Protein AF-A0A1Y3A173-F1 (afdb_monomer)

Mean predicted aligned error: 9.34 Å

Foldseek 3Di:
DDDDDDPPDDDPEPDDEPEPDDEEEAEDDDEAEAEYEAEYAYAEHEYEYHYEENEYEYEHAAEPDNPHAHEYAYEHEEAYAEYEYHAHHHGLEYEYAAYYHEQEYYYAHEAEENEYYYHHHAEYNEYEYEHAHYYQEYEDAHAAYYQEYEYEAAHEHAEYEYHAHAYEQEYEYAHYAYEQEYEYEAHAYYNHYYYHYDHDYNYYYYHHHHDD

pLDDT: mean 81.14, std 17.04, range [34.16, 96.38]

Solvent-accessible surface area (backbone atoms only — not comparable to full-atom values): 10125 Å² total; per-residue (Å²): 135,86,80,84,83,84,85,80,82,80,80,69,70,57,79,56,57,85,50,92,61,83,71,47,78,46,72,50,77,56,66,71,57,40,50,39,50,38,43,48,52,38,65,59,48,45,38,40,38,40,34,42,34,41,28,38,40,38,40,37,40,37,44,86,55,99,53,78,30,36,32,37,40,38,40,37,40,44,35,32,48,30,37,39,38,40,40,36,43,36,31,50,29,40,38,39,40,37,37,33,55,31,48,27,37,40,40,40,42,37,39,42,32,48,26,38,38,42,37,39,37,52,26,40,45,26,37,38,42,37,40,40,37,39,32,45,28,37,37,42,37,38,38,33,40,33,48,26,36,40,40,38,40,38,41,37,32,47,2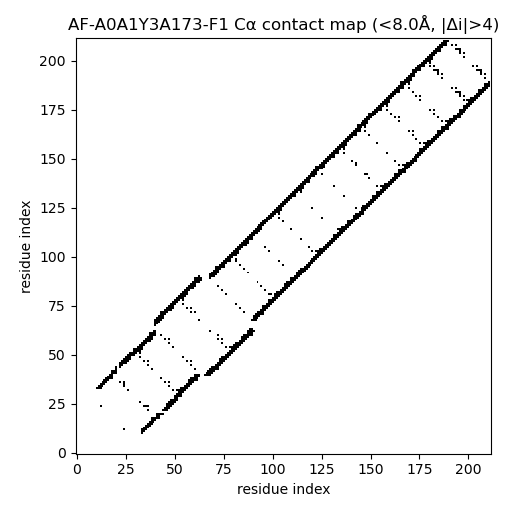8,39,37,40,40,39,36,39,38,32,45,25,37,40,42,33,40,39,36,42,32,46,27,38,40,39,40,38,37,43,38,64,65,44,79,46,77,48,79,47,81,50,61,68,44,78,48,77,46,78,47,70,66,130

Structure (mmCIF, N/CA/C/O backbone):
data_AF-A0A1Y3A173-F1
#
_entry.id   AF-A0A1Y3A173-F1
#
loop_
_atom_site.group_PDB
_atom_site.id
_atom_site.type_symbol
_atom_site.label_atom_id
_atom_site.label_alt_id
_atom_site.label_comp_id
_atom_site.label_asym_id
_atom_site.label_entity_id
_atom_site.label_seq_id
_atom_site.pdbx_PDB_ins_code
_atom_site.Cartn_x
_atom_site.Cartn_y
_atom_site.Cartn_z
_atom_site.occupancy
_atom_site.B_iso_or_equiv
_atom_site.auth_seq_id
_atom_site.auth_comp_id
_atom_site.auth_asym_id
_atom_site.auth_atom_id
_atom_site.pdbx_PDB_model_num
ATOM 1 N N . MET A 1 1 ? -27.063 24.776 -39.185 1.00 40.84 1 MET A N 1
ATOM 2 C CA . MET A 1 1 ? -27.011 23.376 -38.712 1.00 40.84 1 MET A CA 1
ATOM 3 C C . MET A 1 1 ? -26.797 23.400 -37.213 1.00 40.84 1 MET A C 1
ATOM 5 O O . MET A 1 1 ? -25.767 23.884 -36.764 1.00 40.84 1 MET A O 1
ATOM 9 N N . MET A 1 2 ? -27.816 22.996 -36.458 1.00 35.84 2 MET A N 1
ATOM 10 C CA . MET A 1 2 ? -27.787 22.943 -34.997 1.00 35.84 2 MET A CA 1
ATOM 11 C C . MET A 1 2 ? -26.854 21.806 -34.564 1.00 35.84 2 MET A C 1
ATOM 13 O O . MET A 1 2 ? -27.019 20.678 -35.023 1.00 35.84 2 MET A O 1
ATOM 17 N N . LYS A 1 3 ? -25.859 22.103 -33.720 1.00 42.31 3 LYS A N 1
ATOM 18 C CA . LYS A 1 3 ? -25.080 21.075 -33.021 1.00 42.31 3 LYS A CA 1
ATOM 19 C C . LYS A 1 3 ? -25.948 20.504 -31.900 1.00 42.31 3 LYS A C 1
ATOM 21 O O . LYS A 1 3 ? -26.531 21.251 -31.121 1.00 42.31 3 LYS A O 1
ATOM 26 N N . ASN A 1 4 ? -26.037 19.182 -31.894 1.00 37.41 4 ASN A N 1
ATOM 27 C CA . ASN A 1 4 ? -26.809 18.354 -30.980 1.00 37.41 4 ASN A CA 1
ATOM 28 C C . ASN A 1 4 ? -26.422 18.643 -29.510 1.00 37.41 4 ASN A C 1
ATOM 30 O O . ASN A 1 4 ? -25.241 18.512 -29.181 1.00 37.41 4 ASN A O 1
ATOM 34 N N . PRO A 1 5 ? -27.353 19.052 -28.632 1.00 48.59 5 PRO A N 1
ATOM 35 C CA . PRO A 1 5 ? -27.129 19.074 -27.194 1.00 48.59 5 PRO A CA 1
ATOM 36 C C . PRO A 1 5 ? -27.362 17.658 -26.637 1.00 48.59 5 PRO A C 1
ATOM 38 O O . PRO A 1 5 ? -28.171 16.924 -27.193 1.00 48.59 5 PRO A O 1
ATOM 41 N N . LEU A 1 6 ? -26.729 17.318 -25.507 1.00 40.50 6 LEU A N 1
ATOM 42 C CA . LEU A 1 6 ? -26.879 16.070 -24.724 1.00 40.50 6 LEU A CA 1
ATOM 43 C C . LEU A 1 6 ? -25.841 14.963 -25.006 1.00 40.50 6 LEU A C 1
ATOM 45 O O . LEU A 1 6 ? -26.150 13.908 -25.550 1.00 40.50 6 LEU A O 1
ATOM 49 N N . THR A 1 7 ? -24.639 15.128 -24.459 1.00 34.16 7 THR A N 1
ATOM 50 C CA . THR A 1 7 ? -23.970 14.018 -23.758 1.00 34.16 7 THR A CA 1
ATOM 51 C C . THR A 1 7 ? -23.974 14.364 -22.280 1.00 34.16 7 THR A C 1
ATOM 53 O O . THR A 1 7 ? -23.130 15.105 -21.786 1.00 34.16 7 THR A O 1
ATOM 56 N N . GLN A 1 8 ? -25.017 13.905 -21.595 1.00 35.47 8 GLN A N 1
ATOM 57 C CA . GLN A 1 8 ? -25.153 14.010 -20.150 1.00 35.47 8 GLN A CA 1
ATOM 58 C C . GLN A 1 8 ? -24.125 13.047 -19.533 1.00 35.47 8 GLN A C 1
ATOM 60 O O . GLN A 1 8 ? -24.289 11.831 -19.618 1.00 35.47 8 GLN A O 1
ATOM 65 N N . SER A 1 9 ? -23.033 13.583 -18.988 1.00 37.22 9 SER A N 1
ATOM 66 C CA . SER A 1 9 ? -21.991 12.822 -18.295 1.00 37.22 9 SER A CA 1
ATOM 67 C C . SER A 1 9 ? -22.577 12.206 -17.023 1.00 37.22 9 SER A C 1
ATOM 69 O O . SER A 1 9 ? -22.890 12.900 -16.057 1.00 37.22 9 SER A O 1
ATOM 71 N N . ARG A 1 10 ? -22.801 10.889 -17.022 1.00 37.59 10 ARG A N 1
ATOM 72 C CA . ARG A 1 10 ? -23.307 10.182 -15.842 1.00 37.59 10 ARG A CA 1
ATOM 73 C C . ARG A 1 10 ? -22.150 9.789 -14.930 1.00 37.59 10 ARG A C 1
ATOM 75 O O . ARG A 1 10 ? -21.614 8.694 -15.037 1.00 37.59 10 ARG A O 1
ATOM 82 N N . LEU A 1 11 ? -21.812 10.689 -14.011 1.00 42.81 11 LEU A N 1
ATOM 83 C CA . LEU A 1 11 ? -21.138 10.347 -12.760 1.00 42.81 11 LEU A CA 1
ATOM 84 C C . LEU A 1 11 ? -22.092 9.460 -11.944 1.00 42.81 11 LEU A C 1
ATOM 86 O O . LEU A 1 11 ? -23.147 9.932 -11.521 1.00 42.81 11 LEU A O 1
ATOM 90 N N . THR A 1 12 ? -21.758 8.186 -11.735 1.00 41.22 12 THR A N 1
ATOM 91 C CA . THR A 1 12 ? -22.506 7.330 -10.795 1.00 41.22 12 THR A CA 1
ATOM 92 C C . THR A 1 12 ? -21.736 7.275 -9.481 1.00 41.22 12 THR A C 1
ATOM 94 O O . THR A 1 12 ? -21.076 6.290 -9.179 1.00 41.22 12 THR A O 1
ATOM 97 N N . ALA A 1 13 ? -21.789 8.364 -8.713 1.00 43.50 13 ALA A N 1
ATOM 98 C CA . ALA A 1 13 ? -21.356 8.354 -7.322 1.00 43.50 13 ALA A CA 1
ATOM 99 C C . ALA A 1 13 ? -22.493 7.751 -6.484 1.00 43.50 13 ALA A C 1
ATOM 101 O O . ALA A 1 13 ? -23.514 8.401 -6.253 1.00 43.50 13 ALA A O 1
ATOM 102 N N . ILE A 1 14 ? -22.355 6.489 -6.076 1.00 46.06 14 ILE A N 1
ATOM 103 C CA . ILE A 1 14 ? -23.277 5.877 -5.114 1.00 46.06 14 ILE A CA 1
ATOM 104 C C . ILE A 1 14 ? -22.773 6.260 -3.728 1.00 46.06 14 ILE A C 1
ATOM 106 O O . ILE A 1 14 ? -21.829 5.667 -3.214 1.00 46.06 14 ILE A O 1
ATOM 110 N N . LEU A 1 15 ? -23.386 7.296 -3.161 1.00 47.22 15 LEU A N 1
ATOM 111 C CA . LEU A 1 15 ? -23.198 7.681 -1.772 1.00 47.22 15 LEU A CA 1
ATOM 112 C C . LEU A 1 15 ? -24.291 7.006 -0.938 1.00 47.22 15 LEU A C 1
ATOM 114 O O . LEU A 1 15 ? -25.450 7.417 -0.987 1.00 47.22 15 LEU A O 1
ATOM 118 N N . ALA A 1 16 ? -23.934 5.963 -0.194 1.00 42.00 16 ALA A N 1
ATOM 119 C CA . ALA A 1 16 ? -24.825 5.307 0.756 1.00 42.00 16 ALA A CA 1
ATOM 120 C C . ALA A 1 16 ? -24.164 5.328 2.140 1.00 42.00 16 ALA A C 1
ATOM 122 O O . ALA A 1 16 ? -23.169 4.649 2.369 1.00 42.00 16 ALA A O 1
ATOM 123 N N . GLY A 1 17 ? -24.690 6.147 3.052 1.00 44.22 17 GLY A N 1
ATOM 124 C CA . GLY A 1 17 ? -24.209 6.212 4.432 1.00 44.22 17 GLY A CA 1
ATOM 125 C C . GLY A 1 17 ? -24.758 7.422 5.180 1.00 44.22 17 GLY A C 1
ATOM 126 O O . GLY A 1 17 ? -24.698 8.548 4.688 1.00 44.22 17 GLY A O 1
ATOM 127 N N . VAL A 1 18 ? -25.320 7.191 6.368 1.00 43.28 18 VAL A N 1
ATOM 128 C CA . VAL A 1 18 ? -25.756 8.240 7.301 1.00 43.28 18 VAL A CA 1
ATOM 129 C C . VAL A 1 18 ? -24.496 8.832 7.934 1.00 43.28 18 VAL A C 1
ATOM 131 O O . VAL A 1 18 ? -24.052 8.369 8.978 1.00 43.28 18 VAL A O 1
ATOM 134 N N . CYS A 1 19 ? -23.880 9.803 7.260 1.00 47.59 19 CYS A N 1
ATOM 135 C CA . CYS A 1 19 ? -22.654 10.455 7.715 1.00 47.59 19 CYS A CA 1
ATOM 136 C C . CYS A 1 19 ? -22.934 11.893 8.180 1.00 47.59 19 CYS A C 1
ATOM 138 O O . CYS A 1 19 ? -23.701 12.623 7.550 1.00 47.59 19 CYS A O 1
ATOM 140 N N . LEU A 1 20 ? -22.291 12.310 9.276 1.00 44.34 20 LEU A N 1
ATOM 141 C CA . LEU A 1 20 ? -22.268 13.704 9.748 1.00 44.34 20 LEU A CA 1
ATOM 142 C C . LEU A 1 20 ? -21.161 14.547 9.071 1.00 44.34 20 LEU A C 1
ATOM 144 O O . LEU A 1 20 ? -21.087 15.751 9.310 1.00 44.34 20 LEU A O 1
ATOM 148 N N . LEU A 1 21 ? -20.338 13.947 8.199 1.00 51.53 21 LEU A N 1
ATOM 149 C CA . LEU A 1 21 ? -19.352 14.626 7.347 1.00 51.53 21 LEU A CA 1
ATOM 150 C C . LEU A 1 21 ? -19.416 14.118 5.898 1.00 51.53 21 LEU A C 1
ATOM 152 O O . LEU A 1 21 ? -19.866 13.011 5.624 1.00 51.53 21 LEU A O 1
ATOM 156 N N . VAL A 1 22 ? -19.016 14.968 4.951 1.00 52.75 22 VAL A N 1
ATOM 157 C CA . VAL A 1 22 ? -19.219 14.734 3.514 1.00 52.75 22 VAL A CA 1
ATOM 158 C C . VAL A 1 22 ? -18.017 13.970 2.943 1.00 52.75 22 VAL A C 1
ATOM 160 O O . VAL A 1 22 ? -16.916 14.521 2.962 1.00 52.75 22 VAL A O 1
ATOM 163 N N . PRO A 1 23 ? -18.174 12.736 2.434 1.00 58.72 23 PRO A N 1
ATOM 164 C CA . PRO A 1 23 ? -17.109 12.086 1.678 1.00 58.72 23 PRO A CA 1
ATOM 165 C C . PRO A 1 23 ? -16.847 12.844 0.373 1.00 58.72 23 PRO A C 1
ATOM 167 O O . PRO A 1 23 ? -17.777 13.353 -0.261 1.00 58.72 23 PRO A O 1
ATOM 170 N N . PHE A 1 24 ? -15.580 12.911 -0.041 1.00 62.69 24 PHE A N 1
ATOM 171 C CA . PHE A 1 24 ? -15.175 13.628 -1.249 1.00 62.69 24 PHE A CA 1
ATOM 172 C C . PHE A 1 24 ? -14.770 12.644 -2.344 1.00 62.69 24 PHE A C 1
ATOM 174 O O . PHE A 1 24 ? -13.772 11.932 -2.243 1.00 62.69 24 PHE A O 1
ATOM 181 N N . VAL A 1 25 ? -15.538 12.639 -3.431 1.00 61.28 25 VAL A N 1
ATOM 182 C CA . VAL A 1 25 ? -15.173 11.957 -4.674 1.00 61.28 25 VAL A CA 1
ATOM 183 C C . VAL A 1 25 ? -14.846 13.024 -5.710 1.00 61.28 25 VAL A C 1
ATOM 185 O O . VAL A 1 25 ? -15.708 13.828 -6.065 1.00 61.28 25 VAL A O 1
ATOM 188 N N . TYR A 1 26 ? -13.607 13.032 -6.195 1.00 62.72 26 TYR A N 1
ATOM 189 C CA . TYR A 1 26 ? -13.161 13.883 -7.293 1.00 62.72 26 TYR A CA 1
ATOM 190 C C . TYR A 1 26 ? -12.730 13.004 -8.468 1.00 62.72 26 TYR A C 1
ATOM 192 O O . TYR A 1 26 ? -11.717 12.312 -8.399 1.00 62.72 26 TYR A O 1
ATOM 200 N N . ALA A 1 27 ? -13.492 13.039 -9.554 1.00 55.09 27 ALA A N 1
ATOM 201 C CA . ALA A 1 27 ? -13.097 12.458 -10.829 1.00 55.09 27 ALA A CA 1
ATOM 202 C C . ALA A 1 27 ? -12.886 13.610 -11.813 1.00 55.09 27 ALA A C 1
ATOM 204 O O . ALA A 1 27 ? -13.852 14.290 -12.164 1.00 55.09 27 ALA A O 1
ATOM 205 N N . ASP A 1 28 ? -11.636 13.852 -12.210 1.00 45.56 28 ASP A N 1
ATOM 206 C CA . ASP A 1 28 ? -11.361 14.734 -13.343 1.00 45.56 28 ASP A CA 1
ATOM 207 C C . ASP A 1 28 ? -11.511 13.942 -14.640 1.00 45.56 28 ASP A C 1
ATOM 209 O O . ASP A 1 28 ? -11.212 12.748 -14.667 1.00 45.56 28 ASP A O 1
ATOM 213 N N . SER A 1 29 ? -12.018 14.630 -15.661 1.00 51.25 29 SER A N 1
ATOM 214 C CA . SER A 1 29 ? -12.328 14.171 -17.022 1.00 51.25 29 SER A CA 1
ATOM 215 C C . SER A 1 29 ? -11.705 12.830 -17.441 1.00 51.25 29 SER A C 1
ATOM 217 O O . SER A 1 29 ? -10.483 12.730 -17.510 1.00 51.25 29 SER A O 1
ATOM 219 N N . ASP A 1 30 ? -12.551 11.829 -17.723 1.00 55.84 30 ASP A N 1
ATOM 220 C CA . ASP A 1 30 ? -12.642 11.076 -18.993 1.00 55.84 30 ASP A CA 1
ATOM 221 C C . ASP A 1 30 ? -13.503 9.791 -18.804 1.00 55.84 30 ASP A C 1
ATOM 223 O O . ASP A 1 30 ? -14.192 9.635 -17.788 1.00 55.84 30 ASP A O 1
ATOM 227 N N . PHE A 1 31 ? -13.657 8.953 -19.833 1.00 61.66 31 PHE A N 1
ATOM 228 C CA . PHE A 1 31 ? -14.752 7.978 -19.973 1.00 61.66 31 PHE A CA 1
ATOM 229 C C . PHE A 1 31 ? -14.594 6.791 -18.993 1.00 61.66 31 PHE A C 1
ATOM 231 O O . PHE A 1 31 ? -13.572 6.112 -18.960 1.00 61.66 31 PHE A O 1
ATOM 238 N N . GLY A 1 32 ? -15.642 6.473 -18.221 1.00 64.00 32 GLY A N 1
ATOM 239 C CA . GLY A 1 32 ? -15.751 5.184 -17.516 1.00 64.00 32 GLY A CA 1
ATOM 240 C C . GLY A 1 32 ? -15.133 5.077 -16.116 1.00 64.00 32 GLY A C 1
ATOM 241 O O . GLY A 1 32 ? -15.132 3.977 -15.573 1.00 64.00 32 GLY A O 1
ATOM 242 N N . ASN A 1 33 ? -14.659 6.167 -15.503 1.00 71.88 33 ASN A N 1
ATOM 243 C CA . ASN A 1 33 ? -14.240 6.122 -14.096 1.00 71.88 33 ASN A CA 1
ATOM 244 C C . ASN A 1 33 ? -15.427 5.787 -13.169 1.00 71.88 33 ASN A C 1
ATOM 246 O O . ASN A 1 33 ? -16.477 6.436 -13.227 1.00 71.88 33 ASN A O 1
ATOM 250 N N . LEU A 1 34 ? -15.249 4.796 -12.296 1.00 78.88 34 LEU A N 1
ATOM 251 C CA . LEU A 1 34 ? -16.197 4.393 -11.262 1.00 78.88 34 LEU A CA 1
ATOM 252 C C . LEU A 1 34 ? -15.571 4.611 -9.882 1.00 78.88 34 LEU A C 1
ATOM 254 O O . LEU A 1 34 ? -14.524 4.052 -9.568 1.00 78.88 34 LEU A O 1
ATOM 258 N N . ALA A 1 35 ? -16.250 5.380 -9.037 1.00 79.94 35 ALA A N 1
ATOM 259 C CA . ALA A 1 35 ? -15.856 5.605 -7.654 1.00 79.94 35 ALA A CA 1
ATOM 260 C C . ALA A 1 35 ? -17.046 5.376 -6.725 1.00 79.94 35 ALA A C 1
ATOM 262 O O . ALA A 1 35 ? -18.158 5.838 -6.993 1.00 79.94 35 ALA A O 1
ATOM 263 N N . SER A 1 36 ? -16.809 4.692 -5.611 1.00 81.00 36 SER A N 1
ATOM 264 C CA . SER A 1 36 ? -17.813 4.511 -4.565 1.00 81.00 36 SER A CA 1
ATOM 265 C C . SER A 1 36 ? -17.181 4.584 -3.185 1.00 81.00 36 SER A C 1
ATOM 267 O O . SER A 1 36 ? -16.087 4.073 -2.957 1.00 81.00 36 SER A O 1
ATOM 269 N N . ILE A 1 37 ? -17.886 5.249 -2.276 1.00 79.19 37 ILE A N 1
ATOM 270 C CA . ILE A 1 37 ? -17.516 5.363 -0.873 1.00 79.19 37 ILE A CA 1
ATOM 271 C C . ILE A 1 37 ? -18.726 4.905 -0.064 1.00 79.19 37 ILE A C 1
ATOM 273 O O . ILE A 1 37 ? -19.797 5.508 -0.147 1.00 79.19 37 ILE A O 1
ATOM 277 N N . GLU A 1 38 ? -18.547 3.846 0.711 1.00 78.44 38 GLU A N 1
ATOM 278 C CA . GLU A 1 38 ? -19.495 3.371 1.710 1.00 78.44 38 GLU A CA 1
ATOM 279 C C . GLU A 1 38 ? -18.893 3.618 3.094 1.00 78.44 38 GLU A C 1
ATOM 281 O O . GLU A 1 38 ? -17.798 3.154 3.407 1.00 78.44 38 GLU A O 1
ATOM 286 N N . GLN A 1 39 ? -19.595 4.385 3.924 1.00 70.81 39 GLN A N 1
ATOM 287 C CA . GLN A 1 39 ? -19.144 4.714 5.273 1.00 70.81 39 GLN A CA 1
ATOM 288 C C . GLN A 1 39 ? -20.274 4.492 6.269 1.00 70.81 39 GLN A C 1
ATOM 290 O O . GLN A 1 39 ? -21.377 5.023 6.113 1.00 70.81 39 GLN A O 1
ATOM 295 N N . VAL A 1 40 ? -19.976 3.729 7.316 1.00 68.81 40 VAL A N 1
ATOM 296 C CA . VAL A 1 40 ? -20.886 3.469 8.432 1.00 68.81 40 VAL A CA 1
ATOM 297 C C . VAL A 1 40 ? -20.162 3.856 9.719 1.00 68.81 40 VAL A C 1
ATOM 299 O O . VAL A 1 40 ? -19.387 3.067 10.247 1.00 68.81 40 VAL A O 1
ATOM 302 N N . GLY A 1 41 ? -20.380 5.089 10.195 1.00 62.97 41 GLY A N 1
ATOM 303 C CA . GLY A 1 41 ? -19.723 5.652 11.382 1.00 62.97 41 GLY A CA 1
ATOM 304 C C . GLY A 1 41 ? -19.691 7.187 11.393 1.00 62.97 41 GLY A C 1
ATOM 305 O O . GLY A 1 41 ? -20.140 7.831 10.447 1.00 62.97 41 GLY A O 1
ATOM 306 N N . ASN A 1 42 ? -19.149 7.786 12.459 1.00 58.97 42 ASN A N 1
ATOM 307 C CA . ASN A 1 42 ? -19.012 9.242 12.621 1.00 58.97 42 ASN A CA 1
ATOM 308 C C . ASN A 1 42 ? -17.530 9.647 12.632 1.00 58.97 42 ASN A C 1
ATOM 310 O O . ASN A 1 42 ? -16.846 9.187 13.531 1.00 58.97 42 ASN A O 1
ATOM 314 N N . ASN A 1 43 ? -17.103 10.594 11.775 1.00 63.34 43 ASN A N 1
ATOM 315 C CA . ASN A 1 43 ? -15.737 11.172 11.659 1.00 63.34 43 ASN A CA 1
ATOM 316 C C . ASN A 1 43 ? -14.708 10.441 10.770 1.00 63.34 43 ASN A C 1
ATOM 318 O O . ASN A 1 43 ? -13.513 10.728 10.864 1.00 63.34 43 ASN A O 1
ATOM 322 N N . TYR A 1 44 ? -15.145 9.598 9.838 1.00 68.44 44 TYR A N 1
ATOM 323 C CA . TYR A 1 44 ? -14.264 9.097 8.781 1.00 68.44 44 TYR A CA 1
ATOM 324 C C . TYR A 1 44 ? -14.083 10.111 7.650 1.00 68.44 44 TYR A C 1
ATOM 326 O O . TYR A 1 44 ? -15.046 10.721 7.181 1.00 68.44 44 TYR A O 1
ATOM 334 N N . GLN A 1 45 ? -12.855 10.244 7.156 1.00 75.56 45 GLN A N 1
ATOM 335 C CA . GLN A 1 45 ? -12.537 10.995 5.945 1.00 75.56 45 GLN A CA 1
ATOM 336 C C . GLN A 1 45 ? -12.135 10.019 4.840 1.00 75.56 45 GLN A C 1
ATOM 338 O O . GLN A 1 45 ? -11.008 9.532 4.809 1.00 75.56 45 GLN A O 1
ATOM 343 N N . ALA A 1 46 ? -13.053 9.754 3.913 1.00 79.88 46 ALA A N 1
ATOM 344 C CA . ALA A 1 46 ? -12.749 9.004 2.702 1.00 79.88 46 ALA A CA 1
ATOM 345 C C . ALA A 1 46 ? -12.616 9.962 1.519 1.00 79.88 46 ALA A C 1
ATOM 347 O O . ALA A 1 46 ? -13.491 10.804 1.284 1.00 79.88 46 ALA A O 1
ATOM 348 N N . THR A 1 47 ? -11.525 9.820 0.772 1.00 82.69 47 THR A N 1
ATOM 349 C CA . THR A 1 47 ? -11.263 10.595 -0.440 1.00 82.69 47 THR A CA 1
ATOM 350 C C . THR A 1 47 ? -10.897 9.667 -1.585 1.00 82.69 47 THR A C 1
ATOM 352 O O . THR A 1 47 ? -9.955 8.886 -1.488 1.00 82.69 47 THR A O 1
ATOM 355 N N . ILE A 1 48 ? -11.602 9.799 -2.705 1.00 83.19 48 ILE A N 1
ATOM 356 C CA . ILE A 1 48 ? -11.211 9.174 -3.971 1.00 83.19 48 ILE A CA 1
ATOM 357 C C . ILE A 1 48 ? -10.880 10.282 -4.964 1.00 83.19 48 ILE A C 1
ATOM 359 O O . ILE A 1 48 ? -11.705 11.165 -5.203 1.00 83.19 48 ILE A O 1
ATOM 363 N N . ARG A 1 49 ? -9.687 10.225 -5.563 1.00 84.00 49 ARG A N 1
ATOM 364 C CA . ARG A 1 49 ? -9.252 11.126 -6.631 1.00 84.00 49 ARG A CA 1
ATOM 365 C C . ARG A 1 49 ? -8.819 10.332 -7.863 1.00 84.00 49 ARG A C 1
ATOM 367 O O . ARG A 1 49 ? -7.751 9.722 -7.852 1.00 84.00 49 ARG A O 1
ATOM 374 N N . GLN A 1 50 ? -9.610 10.386 -8.927 1.00 80.38 50 GLN A N 1
ATOM 375 C CA . GLN A 1 50 ? -9.342 9.694 -10.192 1.00 80.38 50 GLN A CA 1
ATOM 376 C C . GLN A 1 50 ? -9.072 10.701 -11.312 1.00 80.38 50 GLN A C 1
ATOM 378 O O . GLN A 1 50 ? -9.717 11.747 -11.388 1.00 80.38 50 GLN A O 1
ATOM 383 N N . SER A 1 51 ? -8.100 10.395 -12.164 1.00 85.00 51 SER A N 1
ATOM 384 C CA . SER A 1 51 ? -7.774 11.156 -13.371 1.00 85.00 51 SER A CA 1
ATOM 385 C C . SER A 1 51 ? -7.308 10.181 -14.450 1.00 85.00 51 SER A C 1
ATOM 387 O O . SER A 1 51 ? -6.486 9.315 -14.148 1.00 85.00 51 SER A O 1
ATOM 389 N N . GLY A 1 52 ? -7.829 10.328 -15.671 1.00 82.38 52 GLY A N 1
ATOM 390 C CA . GLY A 1 52 ? -7.658 9.387 -16.787 1.00 82.38 52 GLY A CA 1
ATOM 391 C C . GLY A 1 52 ? -8.909 8.531 -17.020 1.00 82.38 52 GLY A C 1
ATOM 392 O O . GLY A 1 52 ? -9.991 8.910 -16.577 1.00 82.38 52 GLY A O 1
ATOM 393 N N . ASP A 1 53 ? -8.781 7.393 -17.701 1.00 81.56 53 ASP A N 1
ATOM 394 C CA . ASP A 1 53 ? -9.907 6.589 -18.198 1.00 81.56 53 ASP A CA 1
ATOM 395 C C . ASP A 1 53 ? -10.128 5.276 -17.428 1.00 81.56 53 ASP A C 1
ATOM 397 O O . ASP A 1 53 ? -9.190 4.561 -17.080 1.00 81.56 53 ASP A O 1
ATOM 401 N N . SER A 1 54 ? -11.394 4.868 -17.273 1.00 84.25 54 SER A N 1
ATOM 402 C CA . SER A 1 54 ? -11.784 3.522 -16.799 1.00 84.25 54 SER A CA 1
ATOM 403 C C . SER A 1 54 ? -11.181 3.071 -15.458 1.00 84.25 54 SER A C 1
ATOM 405 O O . SER A 1 54 ? -11.026 1.876 -15.212 1.00 84.25 54 SER A O 1
ATOM 407 N N . ASN A 1 55 ? -10.855 4.004 -14.568 1.00 83.56 55 ASN A N 1
ATOM 408 C CA . ASN A 1 55 ? -10.379 3.684 -13.228 1.00 83.56 55 ASN A CA 1
ATOM 409 C C . ASN A 1 55 ? -11.545 3.287 -12.317 1.00 83.56 55 ASN A C 1
ATOM 411 O O . ASN A 1 55 ? -12.587 3.940 -12.302 1.00 83.56 55 ASN A O 1
ATOM 415 N N . THR A 1 56 ? -11.359 2.253 -11.504 1.00 86.38 56 THR A N 1
ATOM 416 C CA . THR A 1 56 ? -12.322 1.799 -10.498 1.00 86.38 56 THR A CA 1
ATOM 417 C C . THR A 1 56 ? -11.739 1.960 -9.098 1.00 86.38 56 THR A C 1
ATOM 419 O O . THR A 1 56 ? -10.669 1.438 -8.793 1.00 86.38 56 THR A O 1
ATOM 422 N N . ALA A 1 57 ? -12.455 2.664 -8.227 1.00 86.12 57 ALA A N 1
ATOM 423 C CA . ALA A 1 57 ? -12.082 2.865 -6.835 1.00 86.12 57 ALA A CA 1
ATOM 424 C C . ALA A 1 57 ? -13.270 2.588 -5.909 1.00 86.12 57 ALA A C 1
ATOM 426 O O . ALA A 1 57 ? -14.383 3.081 -6.118 1.00 86.12 57 ALA A O 1
ATOM 427 N N . HIS A 1 58 ? -13.023 1.823 -4.855 1.00 88.19 58 HIS A N 1
ATOM 428 C CA . HIS A 1 58 ? -14.002 1.551 -3.813 1.00 88.19 58 HIS A CA 1
ATOM 429 C C . HIS A 1 58 ? -13.375 1.753 -2.437 1.00 88.19 58 HIS A C 1
ATOM 431 O O . HIS A 1 58 ? -12.326 1.193 -2.136 1.00 88.19 58 HIS A O 1
ATOM 437 N N . ILE A 1 59 ? -14.024 2.540 -1.589 1.00 84.81 59 ILE A N 1
ATOM 438 C CA . ILE A 1 59 ? -13.673 2.646 -0.174 1.00 84.81 59 ILE A CA 1
ATOM 439 C C . ILE A 1 59 ? -14.888 2.214 0.629 1.00 84.81 59 ILE A C 1
ATOM 441 O O . ILE A 1 59 ? -15.967 2.777 0.462 1.00 84.81 59 ILE A O 1
ATOM 445 N N . ARG A 1 60 ? -14.703 1.251 1.525 1.00 85.31 60 ARG A N 1
ATOM 446 C CA . ARG A 1 60 ? -15.705 0.824 2.494 1.00 85.31 60 ARG A CA 1
ATOM 447 C C . ARG A 1 60 ? -15.110 0.898 3.891 1.00 85.31 60 ARG A C 1
ATOM 449 O O . ARG A 1 60 ? -14.237 0.101 4.221 1.00 85.31 60 ARG A O 1
ATOM 456 N N . GLN A 1 61 ? -15.578 1.850 4.694 1.00 76.06 61 GLN A N 1
ATOM 457 C CA . GLN A 1 61 ? -15.185 2.001 6.098 1.00 76.06 61 GLN A CA 1
ATOM 458 C C . GLN A 1 61 ? -16.386 1.712 6.993 1.00 76.06 61 GLN A C 1
ATOM 460 O O . GLN A 1 61 ? -17.407 2.399 6.924 1.00 76.06 61 GLN A O 1
ATOM 465 N N . ILE A 1 62 ? -16.286 0.677 7.817 1.00 73.12 62 ILE A N 1
ATOM 466 C CA . ILE A 1 62 ? -17.353 0.251 8.719 1.00 73.12 62 ILE A CA 1
ATOM 467 C C . ILE A 1 62 ? -16.747 0.088 10.103 1.00 73.12 62 ILE A C 1
ATOM 469 O O . ILE A 1 62 ? -15.986 -0.841 10.337 1.00 73.12 62 ILE A O 1
ATOM 473 N N . THR A 1 63 ? -17.118 0.943 11.048 1.00 66.75 63 THR A N 1
ATOM 474 C CA . THR A 1 63 ? -16.747 0.704 12.448 1.00 66.75 63 THR A CA 1
ATOM 475 C C . THR A 1 63 ? -17.614 -0.405 13.052 1.00 66.75 63 THR A C 1
ATOM 477 O O . THR A 1 63 ? -18.821 -0.483 12.810 1.00 66.75 63 THR A O 1
ATOM 480 N N . ALA A 1 64 ? -17.000 -1.249 13.887 1.00 55.50 64 ALA A N 1
ATOM 481 C CA . ALA A 1 64 ? -17.694 -2.228 14.721 1.00 55.50 64 ALA A CA 1
ATOM 482 C C . ALA A 1 64 ? -18.378 -1.615 15.966 1.00 55.50 64 ALA A C 1
ATOM 484 O O . ALA A 1 64 ? -19.229 -2.265 16.577 1.00 55.50 64 ALA A O 1
ATOM 485 N N . SER A 1 65 ? -18.033 -0.384 16.364 1.00 55.34 65 SER A N 1
ATOM 486 C CA . SER A 1 65 ? -18.562 0.296 17.552 1.00 55.34 65 SER A CA 1
ATOM 487 C C . SER A 1 65 ? -19.277 1.607 17.202 1.00 55.34 65 SER A C 1
ATOM 489 O O . SER A 1 65 ? -18.820 2.419 16.405 1.00 55.34 65 SER A O 1
ATOM 491 N N . ALA A 1 66 ? -20.406 1.879 17.863 1.00 50.84 66 ALA A N 1
ATOM 492 C CA . ALA A 1 66 ? -21.128 3.157 17.770 1.00 50.84 66 ALA A CA 1
ATOM 493 C C . ALA A 1 66 ? -20.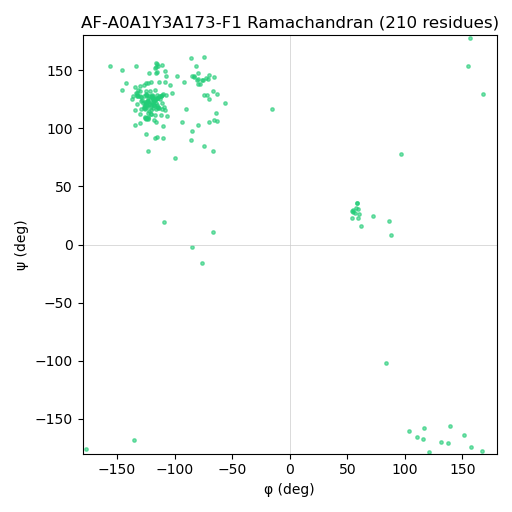348 4.359 18.362 1.00 50.84 66 ALA A C 1
ATOM 495 O O . ALA A 1 66 ? -20.916 5.434 18.574 1.00 50.84 66 ALA A O 1
ATOM 496 N N . GLU A 1 67 ? -19.066 4.169 18.671 1.00 55.50 67 GLU A N 1
ATOM 497 C CA . GLU A 1 67 ? -18.153 5.217 19.094 1.00 55.50 67 GLU A CA 1
ATOM 498 C C . GLU A 1 67 ? -17.760 6.076 17.884 1.00 55.50 67 GLU A C 1
ATOM 500 O O . GLU A 1 67 ? -17.971 5.713 16.726 1.00 55.50 67 GLU A O 1
ATOM 505 N N . LEU A 1 68 ? -17.252 7.274 18.156 1.00 55.38 68 LEU A N 1
ATOM 506 C CA . LEU A 1 68 ? -16.825 8.239 17.146 1.00 55.38 68 LEU A CA 1
ATOM 507 C C . LEU A 1 68 ? -15.595 7.699 16.391 1.00 55.38 68 LEU A C 1
ATOM 509 O O . LEU A 1 68 ? -14.470 8.062 16.722 1.00 55.38 68 LEU A O 1
ATOM 513 N N . GLY A 1 69 ? -15.810 6.813 15.419 1.00 56.75 69 GLY A N 1
ATOM 514 C CA . GLY A 1 69 ? -14.765 6.264 14.561 1.00 56.75 69 GLY A CA 1
ATOM 515 C C . GLY A 1 69 ? -14.096 7.348 13.717 1.00 56.75 69 GLY A C 1
ATOM 516 O O . GLY A 1 69 ? -14.662 7.872 12.764 1.00 56.75 69 GLY A O 1
ATOM 517 N N . ASN A 1 70 ? -12.871 7.706 14.070 1.00 67.31 70 ASN A N 1
ATOM 518 C CA . ASN A 1 70 ? -11.975 8.507 13.244 1.00 67.31 70 ASN A CA 1
ATOM 519 C C . ASN A 1 70 ? -11.203 7.599 12.274 1.00 67.31 70 ASN A C 1
ATOM 521 O O . ASN A 1 70 ? -11.088 6.399 12.490 1.00 67.31 70 ASN A O 1
ATOM 525 N N . GLY A 1 71 ? -10.653 8.169 11.207 1.00 73.00 71 GLY A N 1
ATOM 526 C CA . GLY A 1 71 ? -9.807 7.442 10.260 1.00 73.00 71 GLY A CA 1
ATOM 527 C C . GLY A 1 71 ? -9.821 8.092 8.884 1.00 73.00 71 GLY A C 1
ATOM 528 O O . GLY A 1 71 ? -10.784 8.774 8.518 1.00 73.00 71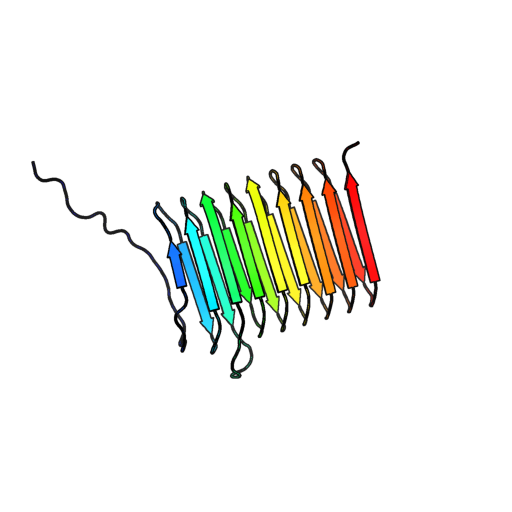 GLY A O 1
ATOM 529 N N . THR A 1 72 ? -8.751 7.892 8.129 1.00 83.38 72 THR A N 1
ATOM 530 C CA . THR A 1 72 ? -8.566 8.429 6.781 1.00 83.38 72 THR A CA 1
ATOM 531 C C . THR A 1 72 ? -8.379 7.277 5.802 1.00 83.38 72 THR A C 1
ATOM 533 O O . THR A 1 72 ? -7.542 6.403 5.999 1.00 83.38 72 THR A O 1
ATOM 536 N N . ALA A 1 73 ? -9.166 7.269 4.730 1.00 86.62 73 ALA A N 1
ATOM 537 C CA . ALA A 1 73 ? -8.977 6.352 3.613 1.00 86.62 73 ALA A CA 1
ATOM 538 C C . ALA A 1 73 ? -8.874 7.150 2.313 1.00 86.62 73 ALA A C 1
ATOM 540 O O . ALA A 1 73 ? -9.767 7.923 1.963 1.00 86.62 73 ALA A O 1
ATOM 541 N N . GLY A 1 74 ? -7.775 6.980 1.592 1.00 87.81 74 GLY A N 1
ATOM 542 C CA . GLY A 1 74 ? -7.460 7.720 0.382 1.00 87.81 74 GLY A CA 1
ATOM 543 C C . GLY A 1 74 ? -7.155 6.785 -0.776 1.00 87.81 74 GLY A C 1
ATOM 544 O O . GLY A 1 74 ? -6.280 5.934 -0.672 1.00 87.81 74 GLY A O 1
ATOM 545 N N . ILE A 1 75 ? -7.821 6.978 -1.910 1.00 88.50 75 ILE A N 1
ATOM 546 C CA . ILE A 1 75 ? -7.413 6.370 -3.180 1.00 88.50 75 ILE A CA 1
ATOM 547 C C . ILE A 1 75 ? -7.104 7.488 -4.165 1.00 88.50 75 ILE A C 1
ATOM 549 O O . ILE A 1 75 ? -7.950 8.341 -4.440 1.00 88.50 75 ILE A O 1
ATOM 553 N N . LYS A 1 76 ? -5.903 7.469 -4.741 1.00 90.69 76 LYS A N 1
ATOM 554 C CA . LYS A 1 76 ? -5.495 8.349 -5.833 1.00 90.69 76 LYS A CA 1
ATOM 555 C C . LYS A 1 76 ? -5.038 7.512 -7.022 1.00 90.69 76 LYS A C 1
ATOM 557 O O . LYS A 1 76 ? -3.979 6.902 -6.977 1.00 90.69 76 LYS A O 1
ATOM 562 N N . GLN A 1 77 ? -5.799 7.570 -8.109 1.00 86.50 77 GLN A N 1
ATOM 563 C CA . GLN A 1 77 ? -5.492 6.902 -9.376 1.00 86.50 77 GLN A CA 1
ATOM 564 C C . GLN A 1 77 ? -5.209 7.961 -10.442 1.00 86.50 77 GLN A C 1
ATOM 566 O O . GLN A 1 77 ? -5.960 8.929 -10.582 1.00 86.50 77 GLN A O 1
ATOM 571 N N . THR A 1 78 ? -4.077 7.851 -11.134 1.00 88.31 78 THR A N 1
ATOM 572 C CA . THR A 1 78 ? -3.691 8.769 -12.219 1.00 88.31 78 THR A CA 1
ATOM 573 C C . THR A 1 78 ? -3.190 7.970 -13.409 1.00 88.31 78 THR A C 1
ATOM 575 O O . THR A 1 78 ? -2.050 7.518 -13.407 1.00 88.31 78 THR A O 1
ATOM 578 N N . GLY A 1 79 ? -4.022 7.822 -14.431 1.00 87.56 79 GLY A N 1
ATOM 579 C CA . GLY A 1 79 ? -3.764 6.870 -15.499 1.00 87.56 79 GLY A CA 1
ATOM 580 C C . GLY A 1 79 ? -5.033 6.148 -15.911 1.00 87.56 79 GLY A C 1
ATOM 581 O O . GLY A 1 79 ? -6.128 6.671 -15.706 1.00 87.56 79 GLY A O 1
ATOM 582 N N . ASN A 1 80 ? -4.886 4.957 -16.483 1.00 86.50 80 ASN A N 1
ATOM 583 C CA . ASN A 1 80 ? -6.012 4.219 -17.046 1.00 86.50 80 ASN A CA 1
ATOM 584 C C . ASN A 1 80 ? -6.170 2.831 -16.420 1.00 86.50 80 ASN A C 1
ATOM 586 O O . ASN A 1 80 ? -5.180 2.165 -16.129 1.00 86.50 80 ASN A O 1
ATOM 590 N N . GLN A 1 81 ? -7.414 2.356 -16.307 1.00 88.75 81 GLN A N 1
ATOM 591 C CA . GLN A 1 81 ? -7.743 0.972 -15.922 1.00 88.75 81 GLN A CA 1
ATOM 592 C C . GLN A 1 81 ? -7.207 0.537 -14.545 1.00 88.75 81 GLN A C 1
ATOM 594 O O . GLN A 1 81 ? -7.061 -0.654 -14.273 1.00 88.75 81 GLN A O 1
ATOM 599 N N . HIS A 1 82 ? -6.936 1.483 -13.647 1.00 89.31 82 HIS A N 1
ATOM 600 C CA . HIS A 1 82 ? -6.547 1.150 -12.285 1.00 89.31 82 HIS A CA 1
ATOM 601 C C . HIS A 1 82 ? -7.735 0.595 -11.499 1.00 89.31 82 HIS A C 1
ATOM 603 O O . HIS A 1 82 ? -8.852 1.101 -11.613 1.00 89.31 82 HIS A O 1
ATOM 609 N N . THR A 1 83 ? -7.495 -0.391 -10.637 1.00 91.38 83 THR A N 1
ATOM 610 C CA . THR A 1 83 ? -8.479 -0.875 -9.664 1.00 91.38 83 THR A CA 1
ATOM 611 C C . THR A 1 83 ? -7.912 -0.775 -8.254 1.00 91.38 83 THR A C 1
ATOM 613 O O . THR A 1 83 ? -6.858 -1.332 -7.957 1.00 91.38 83 THR A O 1
ATOM 616 N N . ALA A 1 84 ? -8.624 -0.089 -7.363 1.00 91.25 84 ALA A N 1
ATOM 617 C CA . ALA A 1 84 ? -8.263 0.002 -5.954 1.00 91.25 84 ALA A CA 1
ATOM 618 C C . ALA A 1 84 ? -9.483 -0.211 -5.060 1.00 91.25 84 ALA A C 1
ATOM 620 O O . ALA A 1 84 ? -10.551 0.363 -5.288 1.00 91.25 84 ALA A O 1
ATOM 621 N N . ALA A 1 85 ? -9.311 -1.014 -4.016 1.00 92.38 85 ALA A N 1
ATOM 622 C CA . ALA A 1 85 ? -10.319 -1.232 -2.994 1.00 92.38 85 ALA A CA 1
ATOM 623 C C . ALA A 1 85 ? -9.704 -1.146 -1.594 1.00 92.38 85 ALA A C 1
ATOM 625 O O . ALA A 1 85 ? -8.705 -1.803 -1.305 1.00 92.38 85 ALA A O 1
ATOM 626 N N . ILE A 1 86 ? -10.336 -0.363 -0.723 1.00 90.56 86 ILE A N 1
ATOM 627 C CA . ILE A 1 86 ? -10.022 -0.290 0.705 1.00 90.56 86 ILE A CA 1
ATOM 628 C C . ILE A 1 86 ? -11.242 -0.788 1.475 1.00 90.56 86 ILE A C 1
ATOM 630 O O . ILE A 1 86 ? -12.325 -0.219 1.349 1.00 90.56 86 ILE A O 1
ATOM 634 N N . ASN A 1 87 ? -11.060 -1.830 2.281 1.00 89.94 87 ASN A N 1
ATOM 635 C CA . ASN A 1 87 ? -12.034 -2.336 3.238 1.00 89.94 87 ASN A CA 1
ATOM 636 C C . ASN A 1 87 ? -11.461 -2.179 4.646 1.00 89.94 87 ASN A C 1
ATOM 638 O O . ASN A 1 87 ? -10.586 -2.941 5.048 1.00 89.94 87 ASN A O 1
ATOM 642 N N . ASP A 1 88 ? -11.968 -1.208 5.388 1.00 87.44 88 ASP A N 1
ATOM 643 C CA . ASP A 1 88 ? -11.513 -0.876 6.734 1.00 87.44 88 ASP A CA 1
ATOM 644 C C . ASP A 1 88 ? -12.632 -1.148 7.742 1.00 87.44 88 ASP A C 1
ATOM 646 O O . ASP A 1 88 ? -13.717 -0.568 7.654 1.00 87.44 88 ASP A O 1
ATOM 650 N N . PHE A 1 89 ? -12.374 -2.060 8.675 1.00 85.50 89 PHE A N 1
ATOM 651 C CA . PHE A 1 89 ? -13.318 -2.484 9.704 1.00 85.50 89 PHE A CA 1
ATOM 652 C C . PHE A 1 89 ? -12.946 -1.993 11.115 1.00 85.50 89 PHE A C 1
ATOM 654 O O . PHE A 1 89 ? -13.400 -2.565 12.109 1.00 85.50 89 PHE A O 1
ATOM 661 N N . GLY A 1 90 ? -12.097 -0.966 11.233 1.00 83.62 90 GLY A N 1
ATOM 662 C CA . GLY A 1 90 ? -11.651 -0.443 12.525 1.00 83.62 90 GLY A CA 1
ATOM 663 C C . GLY A 1 90 ? -11.648 1.079 12.646 1.00 83.62 90 GLY A C 1
ATOM 664 O O . GLY A 1 90 ? -12.240 1.798 11.843 1.00 83.62 90 GLY A O 1
ATOM 665 N N . ASN A 1 91 ? -11.018 1.566 13.715 1.00 83.12 91 ASN A N 1
ATOM 666 C CA . ASN A 1 91 ? -10.945 2.983 14.070 1.00 83.12 91 ASN A CA 1
ATOM 667 C C . ASN A 1 91 ? -9.505 3.506 14.002 1.00 83.12 91 ASN A C 1
ATOM 669 O O . ASN A 1 91 ? -8.544 2.762 14.189 1.00 83.12 91 ASN A O 1
ATOM 673 N N . SER A 1 92 ? -9.355 4.812 13.803 1.00 85.69 92 SER A N 1
ATOM 674 C CA . SER A 1 92 ? -8.082 5.535 13.688 1.00 85.69 92 SER A CA 1
ATOM 675 C C . SER A 1 92 ? -7.127 4.982 12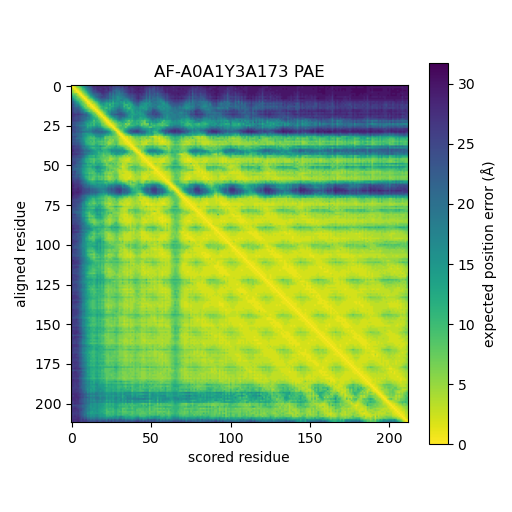.624 1.00 85.69 92 SER A C 1
ATOM 677 O O . SER A 1 92 ? -5.921 5.182 12.738 1.00 85.69 92 SER A O 1
ATOM 679 N N . ASN A 1 93 ? -7.621 4.268 11.614 1.00 88.31 93 ASN A N 1
ATOM 680 C CA . ASN A 1 93 ? -6.759 3.749 10.558 1.00 88.31 93 ASN A CA 1
ATOM 681 C C . ASN A 1 93 ? -6.459 4.843 9.527 1.00 88.31 93 ASN A C 1
ATOM 683 O O . ASN A 1 93 ? -7.336 5.644 9.191 1.00 88.31 93 ASN A O 1
ATOM 687 N N . GLU A 1 94 ? -5.225 4.868 9.031 1.00 91.56 94 GLU A N 1
ATOM 688 C CA . GLU A 1 94 ? -4.773 5.754 7.959 1.00 91.56 94 GLU A CA 1
ATOM 689 C C . GLU A 1 94 ? -4.329 4.898 6.776 1.00 91.56 94 GLU A C 1
ATOM 691 O O . GLU A 1 94 ? -3.299 4.228 6.823 1.00 91.56 94 GLU A O 1
ATOM 696 N N . ILE A 1 95 ? -5.139 4.882 5.720 1.00 92.44 95 ILE A N 1
ATOM 697 C CA . ILE A 1 95 ? -4.932 4.028 4.552 1.00 92.44 95 ILE A CA 1
ATOM 698 C C . ILE A 1 95 ? -4.852 4.909 3.319 1.00 92.44 95 ILE A C 1
ATOM 700 O O . ILE A 1 95 ? -5.808 5.610 2.993 1.00 92.44 95 ILE A O 1
ATOM 704 N N . THR A 1 96 ? -3.748 4.825 2.588 1.00 93.38 96 THR A N 1
ATOM 705 C CA . THR A 1 96 ? -3.593 5.527 1.318 1.00 93.38 96 THR A CA 1
ATOM 706 C C . THR A 1 96 ? -3.107 4.584 0.227 1.00 93.38 96 THR A C 1
ATOM 708 O O . THR A 1 96 ? -2.164 3.821 0.408 1.00 93.38 96 THR A O 1
ATOM 711 N N . VAL A 1 97 ? -3.770 4.636 -0.926 1.00 92.94 97 VAL A N 1
ATOM 712 C CA . VAL A 1 97 ? -3.406 3.892 -2.131 1.00 92.94 97 VAL A CA 1
ATOM 713 C C . VAL A 1 97 ? -3.173 4.879 -3.268 1.00 92.94 97 VAL A C 1
ATOM 715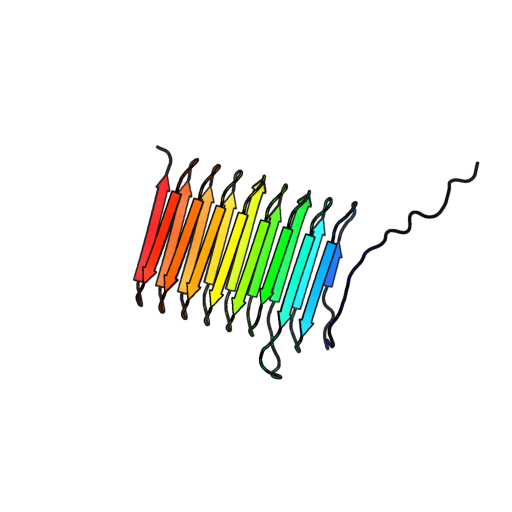 O O . VAL A 1 97 ? -4.068 5.635 -3.654 1.00 92.94 97 VAL A O 1
ATOM 718 N N . HIS A 1 98 ? -1.970 4.847 -3.823 1.00 93.06 98 HIS A N 1
ATOM 719 C CA . HIS A 1 98 ? -1.533 5.628 -4.967 1.00 93.06 98 HIS A CA 1
ATOM 720 C C . HIS A 1 98 ? -1.211 4.694 -6.130 1.00 93.06 98 HIS A C 1
ATOM 722 O O . HIS A 1 98 ? -0.329 3.850 -6.024 1.00 93.06 98 HIS A O 1
ATOM 728 N N . GLN A 1 99 ? -1.909 4.874 -7.247 1.00 90.56 99 GLN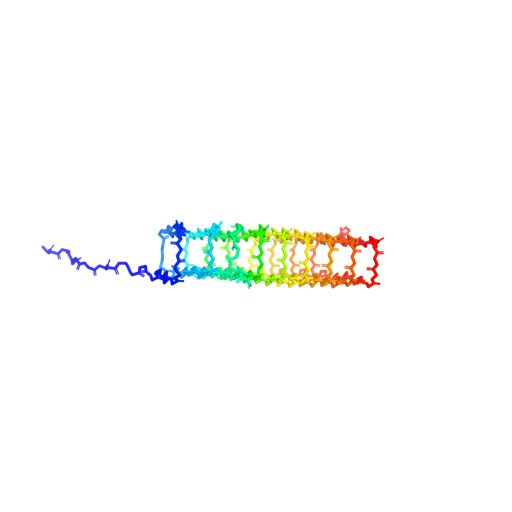 A N 1
ATOM 729 C CA . GLN A 1 99 ? -1.678 4.139 -8.489 1.00 90.56 99 GLN A CA 1
ATOM 730 C C . GLN A 1 99 ? -1.435 5.125 -9.623 1.00 90.56 99 GLN A C 1
ATOM 732 O O . GLN A 1 99 ? -2.094 6.174 -9.706 1.00 90.56 99 GLN A O 1
ATOM 737 N N . SER A 1 100 ? -0.474 4.806 -10.481 1.00 90.69 100 SER A N 1
ATOM 738 C CA . SER A 1 100 ? -0.104 5.663 -11.596 1.00 90.69 100 SER A CA 1
ATOM 739 C C . SER A 1 100 ? 0.319 4.860 -12.816 1.00 90.69 100 SER A C 1
ATOM 741 O O . SER A 1 100 ? 0.915 3.807 -12.669 1.00 90.69 100 SER A O 1
ATOM 743 N N . GLN A 1 101 ? 0.091 5.421 -14.006 1.00 92.25 101 GLN A N 1
ATOM 744 C CA . GLN A 1 101 ? 0.283 4.797 -15.327 1.00 92.25 101 GLN A CA 1
ATOM 745 C C . GLN A 1 101 ? -0.911 3.940 -15.776 1.00 92.25 101 GLN A C 1
ATOM 747 O O . GLN A 1 101 ? -1.881 4.520 -16.270 1.00 92.25 101 GLN A O 1
ATOM 752 N N . SER A 1 102 ? -0.863 2.606 -15.692 1.00 90.31 102 SER A N 1
ATOM 753 C CA . SER A 1 102 ? -1.994 1.778 -16.131 1.00 90.31 102 SER A CA 1
ATOM 754 C C . SER A 1 102 ? -2.073 0.401 -15.481 1.00 90.31 102 SER A C 1
ATOM 756 O O . SER A 1 102 ? -1.065 -0.186 -15.110 1.00 90.31 102 SER A O 1
ATOM 758 N N . ASP A 1 103 ? -3.289 -0.142 -15.403 1.00 91.44 103 ASP A N 1
ATOM 759 C CA . ASP A 1 103 ? -3.571 -1.549 -15.063 1.00 91.44 103 ASP A CA 1
ATOM 760 C C . ASP A 1 103 ? -3.121 -2.009 -13.660 1.00 91.44 103 ASP A C 1
ATOM 762 O O . ASP A 1 103 ? -3.076 -3.207 -13.372 1.00 91.44 103 ASP A O 1
ATOM 766 N N . ASP A 1 104 ? -2.825 -1.072 -12.759 1.00 92.06 104 ASP A N 1
ATOM 767 C CA . ASP A 1 104 ? -2.491 -1.408 -11.373 1.00 92.06 104 ASP A CA 1
ATOM 768 C C . ASP A 1 104 ? -3.710 -1.870 -10.568 1.00 92.06 104 ASP A C 1
ATOM 770 O O . ASP A 1 104 ? -4.811 -1.320 -10.675 1.00 92.06 104 ASP A O 1
ATOM 774 N N . ASN A 1 105 ? -3.483 -2.842 -9.687 1.00 93.19 105 ASN A N 1
ATOM 775 C CA . ASN A 1 105 ? -4.473 -3.419 -8.790 1.00 93.19 105 ASN A CA 1
ATOM 776 C C . ASN A 1 105 ? -3.998 -3.342 -7.336 1.00 93.19 105 ASN A C 1
ATOM 778 O O . ASN A 1 105 ? -2.905 -3.810 -7.015 1.00 93.19 105 ASN A O 1
ATOM 782 N N . ALA A 1 106 ? -4.841 -2.811 -6.452 1.00 93.88 106 ALA A N 1
ATOM 783 C CA . ALA A 1 106 ? -4.584 -2.752 -5.017 1.00 93.88 106 ALA A CA 1
ATOM 784 C C . ALA A 1 106 ? -5.832 -3.150 -4.221 1.00 93.88 106 ALA A C 1
ATOM 786 O O . ALA A 1 106 ? -6.912 -2.585 -4.405 1.00 93.88 106 ALA A O 1
ATOM 787 N N . LEU A 1 107 ? -5.677 -4.098 -3.301 1.00 94.75 107 LEU A N 1
ATOM 788 C CA . LEU A 1 107 ? -6.697 -4.467 -2.325 1.00 94.75 107 LEU A CA 1
ATOM 789 C C . LEU A 1 107 ? -6.108 -4.380 -0.920 1.00 94.75 107 LEU A C 1
ATOM 791 O O . LEU A 1 107 ? -5.178 -5.113 -0.593 1.00 94.75 107 LEU A O 1
ATOM 795 N N . VAL A 1 108 ? -6.690 -3.524 -0.085 1.00 93.75 108 VAL A N 1
ATOM 796 C CA . VAL A 1 108 ? -6.345 -3.406 1.333 1.00 93.75 108 VAL A CA 1
ATOM 797 C C . VAL A 1 108 ? -7.549 -3.831 2.163 1.00 93.75 108 VAL A C 1
ATOM 799 O O . VAL A 1 108 ? -8.601 -3.196 2.100 1.00 93.75 108 VAL A O 1
ATOM 802 N N . ASN A 1 109 ? -7.394 -4.896 2.944 1.00 92.44 109 ASN A N 1
ATOM 803 C CA . ASN A 1 109 ? -8.352 -5.326 3.955 1.00 92.44 109 ASN A CA 1
ATOM 804 C C . ASN A 1 109 ? -7.737 -5.132 5.337 1.00 92.44 109 ASN A C 1
ATOM 806 O O . ASN A 1 109 ? -6.634 -5.614 5.604 1.00 92.44 109 ASN A O 1
ATOM 810 N N . LEU A 1 110 ? -8.461 -4.450 6.214 1.00 90.94 110 LEU A N 1
ATOM 811 C CA . LEU A 1 110 ? -7.956 -4.059 7.516 1.00 90.94 110 LEU A CA 1
ATOM 812 C C . LEU A 1 110 ? -9.014 -4.300 8.589 1.00 90.94 110 LEU A C 1
ATOM 814 O O . LEU A 1 110 ? -10.138 -3.810 8.494 1.00 90.94 110 LEU A O 1
ATOM 818 N N . GLU A 1 111 ? -8.639 -5.060 9.611 1.00 90.56 111 GLU A N 1
ATOM 819 C CA . GLU A 1 111 ? -9.435 -5.312 10.806 1.00 90.56 111 GLU A CA 1
ATOM 820 C C . GLU A 1 111 ? -8.608 -4.976 12.054 1.00 90.56 111 GLU A C 1
ATOM 822 O O . GLU A 1 111 ? -7.578 -5.593 12.318 1.00 90.56 111 GLU A O 1
ATOM 827 N N . GLY A 1 112 ? -9.061 -3.990 12.829 1.00 88.25 112 GLY A N 1
ATOM 828 C CA . GLY A 1 112 ? -8.365 -3.483 14.015 1.00 88.25 112 GLY A CA 1
ATOM 829 C C . GLY A 1 112 ? -8.049 -1.994 13.910 1.00 88.25 112 GLY A C 1
ATOM 830 O O . GLY A 1 112 ? -8.454 -1.339 12.955 1.00 88.25 112 GLY A O 1
ATOM 831 N N . ASN A 1 113 ? -7.389 -1.430 14.918 1.00 88.88 113 ASN A N 1
ATOM 832 C CA . ASN A 1 113 ? -7.318 0.020 15.111 1.00 88.88 113 ASN A CA 1
ATOM 833 C C . ASN A 1 113 ? -5.898 0.585 15.000 1.00 88.88 113 ASN A C 1
ATOM 835 O O . ASN A 1 113 ? -4.922 -0.101 15.299 1.00 88.88 113 ASN A O 1
ATOM 839 N N . ASN A 1 114 ? -5.804 1.878 14.680 1.00 90.12 114 ASN A N 1
ATOM 840 C CA . ASN A 1 114 ? -4.552 2.638 14.576 1.00 90.12 114 ASN A CA 1
ATOM 841 C C . ASN A 1 114 ? -3.523 2.017 13.613 1.00 90.12 114 ASN A C 1
ATOM 843 O O . ASN A 1 114 ? -2.321 2.125 13.834 1.00 90.12 114 ASN A O 1
ATOM 847 N N . ASN A 1 115 ? -3.975 1.317 12.580 1.00 92.56 115 ASN A N 1
ATOM 848 C CA . ASN A 1 115 ? -3.095 0.770 11.563 1.00 92.56 115 ASN A CA 1
ATOM 849 C C . ASN A 1 115 ? -2.804 1.830 10.496 1.00 92.56 115 ASN A C 1
ATOM 851 O O . ASN A 1 115 ? -3.682 2.616 10.129 1.00 92.56 115 ASN A O 1
ATOM 855 N N . GLN A 1 116 ? -1.588 1.803 9.966 1.00 94.62 116 GLN A N 1
ATOM 856 C CA . GLN A 1 116 ? -1.139 2.684 8.898 1.00 94.62 116 GLN A CA 1
ATOM 857 C C . GLN A 1 116 ? -0.773 1.853 7.670 1.00 94.62 116 GLN A C 1
ATOM 859 O O . GLN A 1 116 ? 0.019 0.917 7.752 1.00 94.62 116 GLN A O 1
ATOM 864 N N . VAL A 1 117 ? -1.355 2.184 6.522 1.00 94.56 117 VAL A N 1
ATOM 865 C CA . VAL A 1 117 ? -1.090 1.505 5.253 1.00 94.56 117 VAL A CA 1
ATOM 866 C C . VAL A 1 117 ? -0.843 2.547 4.176 1.00 94.56 117 VAL A C 1
ATOM 868 O O . VAL A 1 117 ? -1.722 3.350 3.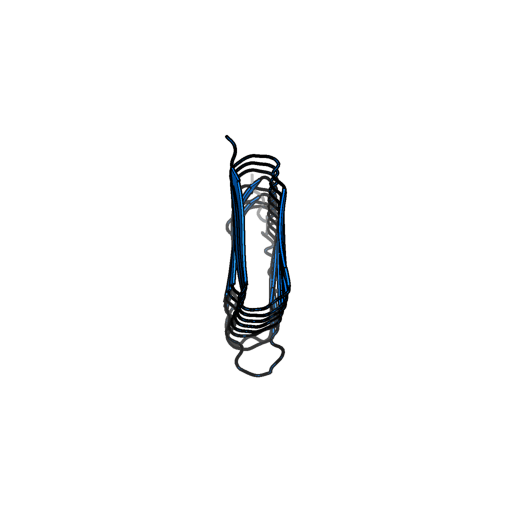875 1.00 94.56 117 VAL A O 1
ATOM 871 N N . ASP A 1 118 ? 0.329 2.501 3.557 1.00 96.31 118 ASP A N 1
ATOM 872 C CA . ASP A 1 118 ? 0.659 3.310 2.388 1.00 96.31 118 ASP A CA 1
ATOM 873 C C . ASP A 1 118 ? 1.141 2.397 1.251 1.00 96.31 118 ASP A C 1
ATOM 875 O O . ASP A 1 118 ? 2.084 1.611 1.380 1.00 96.31 118 ASP A O 1
ATOM 879 N N . VAL A 1 119 ? 0.420 2.459 0.135 1.00 94.88 119 VAL A N 1
ATOM 880 C CA . VAL A 1 119 ? 0.670 1.674 -1.070 1.00 94.88 119 VAL A CA 1
ATOM 881 C C . VAL A 1 119 ? 0.935 2.626 -2.223 1.00 94.88 119 VAL A C 1
ATOM 883 O O . VAL A 1 119 ? 0.073 3.425 -2.586 1.00 94.88 119 VAL A O 1
ATOM 886 N N . ASN A 1 120 ? 2.094 2.481 -2.860 1.00 95.25 120 ASN A N 1
ATOM 887 C CA . ASN A 1 120 ? 2.483 3.250 -4.033 1.00 95.25 120 ASN A CA 1
ATOM 888 C C . ASN A 1 120 ? 2.874 2.326 -5.195 1.00 95.25 120 ASN A C 1
ATOM 890 O O . ASN A 1 120 ? 3.925 1.681 -5.177 1.00 95.25 120 ASN A O 1
ATOM 894 N N . GLN A 1 121 ? 2.023 2.283 -6.215 1.00 92.75 121 GLN A N 1
ATOM 895 C CA . GLN A 1 121 ? 2.230 1.561 -7.465 1.00 92.75 121 GLN A CA 1
ATOM 896 C C . GLN A 1 121 ? 2.533 2.575 -8.572 1.00 92.75 121 GLN A C 1
ATOM 898 O O . GLN A 1 121 ? 1.698 3.396 -8.958 1.00 92.75 121 GLN A O 1
ATOM 903 N N . ASN A 1 122 ? 3.777 2.555 -9.043 1.00 92.94 122 ASN A N 1
ATOM 904 C CA . ASN A 1 122 ? 4.259 3.418 -10.114 1.00 92.94 122 ASN A CA 1
ATOM 905 C C . ASN A 1 122 ? 4.819 2.556 -11.239 1.00 92.94 122 ASN A C 1
ATOM 907 O O . ASN A 1 122 ? 6.030 2.330 -11.336 1.00 92.94 122 ASN A O 1
ATOM 911 N N . GLY A 1 123 ? 3.913 2.035 -12.055 1.00 90.81 123 GLY A N 1
ATOM 912 C CA . GLY A 1 123 ? 4.226 0.968 -12.982 1.00 90.81 123 GLY A CA 1
ATOM 913 C C . GLY A 1 123 ? 3.055 0.585 -13.861 1.00 90.81 123 GLY A C 1
ATOM 914 O O . GLY A 1 123 ? 2.000 1.202 -13.797 1.00 90.81 123 GLY A O 1
ATOM 915 N N . ILE A 1 124 ? 3.254 -0.444 -14.676 1.00 91.44 124 ILE A N 1
ATOM 916 C CA . ILE A 1 124 ? 2.173 -1.046 -15.453 1.00 91.44 124 ILE A CA 1
ATOM 917 C C . ILE A 1 124 ? 1.895 -2.437 -14.899 1.00 91.44 124 ILE A C 1
ATOM 919 O O . ILE A 1 124 ? 2.814 -3.244 -14.764 1.00 91.44 124 ILE A O 1
ATOM 923 N N . GLY A 1 125 ? 0.627 -2.727 -14.607 1.00 91.38 125 GLY A N 1
ATOM 924 C CA . GLY A 1 125 ? 0.203 -4.073 -14.217 1.00 91.38 125 GLY A CA 1
ATOM 925 C C . GLY A 1 125 ? 0.652 -4.493 -12.816 1.00 91.38 125 GLY A C 1
ATOM 926 O O . GLY A 1 125 ? 0.761 -5.689 -12.538 1.00 91.38 125 GLY A O 1
ATOM 927 N N . GLN A 1 126 ? 0.917 -3.542 -11.916 1.00 92.31 126 GLN A N 1
ATOM 928 C CA . GLN A 1 126 ? 1.330 -3.875 -10.556 1.00 92.31 126 GLN A CA 1
ATOM 929 C C . GLN A 1 126 ? 0.156 -4.482 -9.779 1.00 92.31 126 GLN A C 1
ATOM 931 O O . GLN A 1 126 ? -1.003 -4.101 -9.953 1.00 92.31 126 GLN A O 1
ATOM 936 N N . ASN A 1 127 ? 0.437 -5.421 -8.879 1.00 93.81 127 ASN A N 1
ATOM 937 C CA . ASN A 1 127 ? -0.577 -6.044 -8.037 1.00 93.81 127 ASN A CA 1
ATOM 938 C C . ASN A 1 127 ? -0.154 -6.029 -6.569 1.00 93.81 127 ASN A C 1
ATOM 940 O O . ASN A 1 127 ? 0.935 -6.494 -6.224 1.00 93.81 127 ASN A O 1
ATOM 944 N N . LEU A 1 128 ? -1.032 -5.528 -5.706 1.00 96.00 128 LEU A N 1
ATOM 945 C CA . LEU A 1 128 ? -0.848 -5.567 -4.270 1.00 96.00 128 LEU A CA 1
ATOM 946 C C . LEU A 1 128 ? -2.104 -6.058 -3.558 1.00 96.00 128 LEU A C 1
ATOM 948 O O . LEU A 1 128 ? -3.202 -5.534 -3.755 1.00 96.00 128 LEU A O 1
ATOM 952 N N . ILE A 1 129 ? -1.909 -7.021 -2.662 1.00 95.88 129 ILE A N 1
ATOM 953 C CA . ILE A 1 129 ? -2.910 -7.458 -1.694 1.00 95.88 129 ILE A CA 1
ATOM 954 C C . ILE A 1 129 ? -2.318 -7.295 -0.297 1.00 95.88 129 ILE A C 1
ATOM 956 O O . ILE A 1 129 ? -1.227 -7.785 -0.016 1.00 95.88 129 ILE A O 1
ATOM 960 N N . ALA A 1 130 ? -3.049 -6.614 0.578 1.00 94.50 130 ALA A N 1
ATOM 961 C CA . ALA A 1 130 ? -2.686 -6.423 1.971 1.00 94.50 130 ALA A CA 1
ATOM 962 C C . ALA A 1 130 ? -3.849 -6.832 2.877 1.00 94.50 130 ALA A C 1
ATOM 964 O O . ALA A 1 130 ? -4.958 -6.317 2.739 1.00 94.50 130 ALA A O 1
ATOM 965 N N . ASN A 1 131 ? -3.592 -7.748 3.808 1.00 94.81 131 ASN A N 1
ATOM 966 C CA . ASN A 1 131 ? -4.539 -8.182 4.829 1.00 94.81 131 ASN A CA 1
ATOM 967 C C . ASN A 1 131 ? -3.918 -7.958 6.209 1.00 94.81 131 ASN A C 1
ATOM 969 O O . ASN A 1 131 ? -2.968 -8.645 6.588 1.00 94.81 131 ASN A O 1
ATOM 973 N N . LEU A 1 132 ? -4.445 -6.987 6.950 1.00 93.94 132 LEU A N 1
ATOM 974 C CA . LEU A 1 132 ? -3.949 -6.603 8.267 1.00 93.94 132 LEU A CA 1
ATOM 975 C C . LEU A 1 132 ? -5.016 -6.916 9.315 1.00 93.94 132 LEU A C 1
ATOM 977 O O . LEU A 1 132 ? -6.108 -6.355 9.270 1.00 93.94 132 LEU A O 1
ATOM 981 N N . ASN A 1 133 ? -4.693 -7.797 10.260 1.00 93.62 133 ASN A N 1
ATOM 982 C CA . ASN A 1 133 ? -5.520 -8.102 11.419 1.00 93.62 133 ASN A CA 1
ATOM 983 C C . ASN A 1 133 ? -4.744 -7.799 12.707 1.00 93.62 133 ASN A C 1
ATOM 985 O O . ASN A 1 133 ? -3.731 -8.435 13.004 1.00 93.62 133 ASN A O 1
ATOM 989 N N . GLY A 1 134 ? -5.238 -6.827 13.467 1.00 92.19 134 GLY A N 1
ATOM 990 C CA . GLY A 1 134 ? -4.669 -6.375 14.729 1.00 92.19 134 GLY A CA 1
ATOM 991 C C . GLY A 1 134 ? -4.534 -4.859 14.780 1.00 92.19 134 GLY A C 1
ATOM 992 O O . GLY A 1 134 ? -5.099 -4.143 13.957 1.00 92.19 134 GLY A O 1
ATOM 993 N N . ASN A 1 135 ? -3.833 -4.352 15.789 1.00 92.19 135 ASN A N 1
ATOM 994 C CA . ASN A 1 135 ? -3.725 -2.918 16.044 1.00 92.19 135 ASN A CA 1
ATOM 995 C C . ASN A 1 135 ? -2.294 -2.418 15.853 1.00 92.19 135 ASN A C 1
ATOM 997 O O . ASN A 1 135 ? -1.341 -3.163 16.077 1.00 92.19 135 ASN A O 1
ATOM 1001 N N . ASN A 1 136 ? -2.158 -1.132 15.529 1.00 94.06 136 ASN A N 1
ATOM 1002 C CA . ASN A 1 136 ? -0.869 -0.448 15.399 1.00 94.06 136 ASN A CA 1
ATOM 1003 C C . ASN A 1 136 ? 0.094 -1.106 14.390 1.00 94.06 136 ASN A C 1
ATOM 1005 O O . ASN A 1 136 ? 1.309 -1.021 14.559 1.00 94.06 136 ASN A O 1
ATOM 1009 N N . ASN A 1 137 ? -0.412 -1.807 13.374 1.00 94.81 137 ASN A N 1
ATOM 1010 C CA . ASN A 1 137 ? 0.444 -2.346 12.324 1.00 94.81 137 ASN A CA 1
ATOM 1011 C C . ASN A 1 137 ? 0.724 -1.277 11.265 1.00 94.81 137 ASN A C 1
ATOM 1013 O O . ASN A 1 137 ? -0.151 -0.479 10.925 1.00 94.81 137 ASN A O 1
ATOM 1017 N N . GLU A 1 138 ? 1.927 -1.307 10.709 1.00 96.38 138 GLU A N 1
ATOM 1018 C CA . GLU A 1 138 ? 2.386 -0.414 9.654 1.00 96.38 138 GLU A CA 1
ATOM 1019 C C . GLU A 1 138 ? 2.748 -1.234 8.412 1.00 96.38 138 GLU A C 1
ATOM 1021 O O . GLU A 1 138 ? 3.562 -2.155 8.477 1.00 96.38 138 GLU A O 1
ATOM 1026 N N . LEU A 1 139 ? 2.152 -0.901 7.270 1.00 95.94 139 LEU A N 1
ATOM 1027 C CA . LEU A 1 139 ? 2.548 -1.415 5.965 1.00 95.94 139 LEU A CA 1
ATOM 1028 C C . LEU A 1 139 ? 2.951 -0.253 5.065 1.00 95.94 139 LEU A C 1
ATOM 1030 O O . LEU A 1 139 ? 2.110 0.574 4.721 1.00 95.94 139 LEU A O 1
ATOM 1034 N N . LEU A 1 140 ? 4.198 -0.263 4.597 1.00 96.31 140 LEU A N 1
ATOM 1035 C CA . LEU A 1 140 ? 4.588 0.496 3.417 1.00 96.31 140 LEU A CA 1
ATOM 1036 C C . LEU A 1 140 ? 4.948 -0.451 2.277 1.00 96.31 140 LEU A C 1
ATOM 1038 O O . LEU A 1 140 ? 5.845 -1.286 2.403 1.00 96.31 140 LEU A O 1
ATOM 1042 N N . ALA A 1 141 ? 4.301 -0.274 1.131 1.00 94.75 141 ALA A N 1
ATOM 1043 C CA . ALA A 1 141 ? 4.619 -1.018 -0.076 1.00 94.75 141 ALA A CA 1
ATOM 1044 C C . ALA A 1 141 ? 4.827 -0.084 -1.269 1.00 94.75 141 ALA A C 1
ATOM 1046 O O . ALA A 1 141 ? 3.953 0.697 -1.633 1.00 94.75 141 ALA A O 1
ATOM 1047 N N . THR A 1 142 ? 5.991 -0.185 -1.906 1.00 94.94 142 THR A N 1
ATOM 1048 C CA . THR A 1 142 ? 6.336 0.557 -3.122 1.00 94.94 142 THR A CA 1
ATOM 1049 C C . THR A 1 142 ? 6.709 -0.414 -4.235 1.00 94.94 142 THR A C 1
ATOM 1051 O O . THR A 1 142 ? 7.640 -1.207 -4.084 1.00 94.94 142 THR A O 1
ATOM 1054 N N . GLN A 1 143 ? 6.013 -0.326 -5.367 1.00 91.75 143 GLN A N 1
ATOM 1055 C CA . GLN A 1 143 ? 6.260 -1.136 -6.559 1.00 91.75 143 GLN A CA 1
ATOM 1056 C C . GLN A 1 143 ? 6.545 -0.221 -7.754 1.00 91.75 143 GLN A C 1
ATOM 1058 O O . GLN A 1 143 ? 5.663 0.507 -8.210 1.00 91.75 143 GLN A O 1
ATOM 1063 N N . GLN A 1 144 ? 7.763 -0.276 -8.289 1.00 93.44 144 GLN A N 1
ATOM 1064 C CA . GLN A 1 144 ? 8.208 0.505 -9.442 1.00 93.44 144 GLN A CA 1
ATOM 1065 C C . GLN A 1 144 ? 8.742 -0.416 -10.544 1.00 93.44 144 GLN A C 1
ATOM 1067 O O . GLN A 1 144 ? 9.623 -1.231 -10.286 1.00 93.44 144 GLN A O 1
ATOM 1072 N N . GLY A 1 145 ? 8.246 -0.248 -11.771 1.00 91.88 145 GLY A N 1
ATOM 1073 C CA . GLY A 1 145 ? 8.497 -1.154 -12.903 1.00 91.88 145 GLY A CA 1
ATOM 1074 C C . GLY A 1 145 ? 7.198 -1.806 -13.366 1.00 91.88 145 GLY A C 1
ATOM 1075 O O . GLY A 1 145 ? 6.135 -1.264 -13.090 1.00 91.88 145 GLY A O 1
ATOM 1076 N N . ASN A 1 146 ? 7.264 -2.945 -14.044 1.00 91.31 146 ASN A N 1
ATOM 1077 C CA . ASN A 1 146 ? 6.087 -3.626 -14.587 1.00 91.31 146 ASN A CA 1
ATOM 1078 C C . ASN A 1 146 ? 5.855 -4.992 -13.935 1.00 91.31 146 ASN A C 1
ATOM 1080 O O . ASN A 1 146 ? 6.808 -5.690 -13.588 1.00 91.31 146 ASN A O 1
ATOM 1084 N N . ASP A 1 147 ? 4.592 -5.397 -13.828 1.00 93.00 147 ASP A N 1
ATOM 1085 C CA . ASP A 1 147 ? 4.164 -6.731 -13.389 1.00 93.00 147 ASP A CA 1
ATOM 1086 C C . ASP A 1 147 ? 4.727 -7.185 -12.021 1.00 93.00 147 ASP A C 1
ATOM 1088 O O . ASP A 1 147 ? 4.902 -8.378 -11.756 1.00 93.00 147 ASP A O 1
ATOM 1092 N N . ASN A 1 148 ? 5.020 -6.248 -11.117 1.00 93.06 148 ASN A N 1
ATOM 1093 C CA . ASN A 1 148 ? 5.409 -6.562 -9.747 1.00 93.06 148 ASN A CA 1
ATOM 1094 C C . ASN A 1 148 ? 4.189 -6.960 -8.913 1.00 93.06 148 ASN A C 1
ATOM 1096 O O . ASN A 1 148 ? 3.121 -6.350 -8.983 1.00 93.06 148 ASN A O 1
ATOM 1100 N N . ARG A 1 149 ? 4.375 -7.950 -8.041 1.00 94.62 149 ARG A N 1
ATOM 1101 C CA . ARG A 1 149 ? 3.362 -8.453 -7.119 1.00 94.62 149 ARG A CA 1
ATOM 1102 C C . ARG A 1 149 ? 3.846 -8.416 -5.673 1.00 94.62 149 ARG A C 1
ATOM 1104 O O . ARG A 1 149 ? 4.906 -8.956 -5.367 1.00 94.62 149 ARG A O 1
ATOM 1111 N N . ALA A 1 150 ? 3.013 -7.887 -4.783 1.00 93.25 150 ALA A N 1
ATOM 1112 C CA . ALA A 1 150 ? 3.191 -7.958 -3.340 1.00 93.25 150 ALA A CA 1
ATOM 1113 C C . ALA A 1 150 ? 1.941 -8.562 -2.680 1.00 93.25 150 ALA A C 1
ATOM 1115 O O . ALA A 1 150 ? 0.820 -8.133 -2.946 1.00 93.25 150 ALA A O 1
ATOM 1116 N N . ASP A 1 151 ? 2.132 -9.562 -1.826 1.00 95.50 151 ASP A N 1
ATOM 1117 C CA . ASP A 1 151 ? 1.087 -10.139 -0.976 1.00 95.50 151 ASP A CA 1
ATOM 1118 C C . ASP A 1 151 ? 1.559 -10.048 0.473 1.00 95.50 151 ASP A C 1
ATOM 1120 O O . ASP A 1 151 ? 2.622 -10.581 0.806 1.00 95.50 151 ASP A O 1
ATOM 1124 N N . VAL A 1 152 ? 0.824 -9.315 1.305 1.00 94.12 152 VAL A N 1
ATOM 1125 C CA . VAL A 1 152 ? 1.201 -9.039 2.692 1.00 94.12 152 VAL A CA 1
ATOM 1126 C C . VAL A 1 152 ? 0.078 -9.456 3.632 1.00 94.12 152 VAL A C 1
ATOM 1128 O O . VAL A 1 152 ? -1.012 -8.886 3.610 1.00 94.12 152 VAL A O 1
ATOM 1131 N N . GLY A 1 153 ? 0.368 -10.421 4.499 1.00 94.31 153 GLY A N 1
ATOM 1132 C CA . GLY A 1 153 ? -0.438 -10.788 5.657 1.00 94.31 153 GLY A CA 1
ATOM 1133 C C . GLY A 1 153 ? 0.232 -10.333 6.951 1.00 94.31 153 GLY A C 1
ATOM 1134 O O . GLY A 1 153 ? 1.402 -10.631 7.186 1.00 94.31 153 GLY A O 1
ATOM 1135 N N . MET A 1 154 ? -0.506 -9.627 7.805 1.00 93.31 154 MET A N 1
ATOM 1136 C CA . MET A 1 154 ? -0.084 -9.324 9.175 1.00 93.31 154 MET A CA 1
ATOM 1137 C C . MET A 1 154 ? -1.176 -9.731 10.155 1.00 93.31 154 MET A C 1
ATOM 1139 O O . MET A 1 154 ? -2.301 -9.246 10.065 1.00 93.31 154 MET A O 1
ATOM 1143 N N . ASN A 1 155 ? -0.838 -10.612 11.092 1.00 93.88 155 ASN A N 1
ATOM 1144 C CA . ASN A 1 155 ? -1.698 -11.036 12.185 1.00 93.88 155 ASN A CA 1
ATOM 1145 C C . ASN A 1 155 ? -0.991 -10.817 13.527 1.00 93.88 155 ASN A C 1
ATOM 1147 O O . ASN A 1 155 ? -0.058 -11.538 13.893 1.00 93.88 155 ASN A O 1
ATOM 1151 N N . GLY A 1 156 ? -1.461 -9.817 14.264 1.00 93.50 156 GLY A N 1
ATOM 1152 C CA . GLY A 1 156 ? -0.925 -9.404 15.554 1.00 93.50 156 GLY A CA 1
ATOM 1153 C C . GLY A 1 156 ? -0.842 -7.888 15.659 1.00 93.50 156 GLY A C 1
ATOM 1154 O O . GLY A 1 156 ? -1.387 -7.171 14.826 1.00 93.50 156 GLY A O 1
ATOM 1155 N N . ASN A 1 157 ? -0.201 -7.393 16.712 1.00 92.62 157 ASN A N 1
ATOM 1156 C CA . ASN A 1 157 ? -0.106 -5.961 16.978 1.00 92.62 157 ASN A CA 1
ATOM 1157 C C . ASN A 1 157 ? 1.320 -5.443 16.801 1.00 92.62 157 ASN A C 1
ATOM 1159 O O . ASN A 1 157 ? 2.287 -6.179 17.006 1.00 92.62 157 ASN A O 1
ATOM 1163 N N . ASP A 1 158 ? 1.432 -4.151 16.506 1.00 94.81 158 ASP A N 1
ATOM 1164 C CA . ASP A 1 158 ? 2.706 -3.430 16.484 1.00 94.81 158 ASP A CA 1
ATOM 1165 C C . ASP A 1 158 ? 3.721 -4.024 15.479 1.00 94.81 158 ASP A C 1
ATOM 1167 O O . ASP A 1 158 ? 4.930 -4.000 15.711 1.00 94.81 158 ASP A O 1
ATOM 1171 N N . ASN A 1 159 ? 3.256 -4.614 14.370 1.00 93.81 159 ASN A N 1
ATOM 1172 C CA . ASN A 1 159 ? 4.138 -5.122 13.317 1.00 93.81 159 ASN A CA 1
ATOM 1173 C C . ASN A 1 159 ? 4.385 -4.067 12.235 1.00 93.81 159 ASN A C 1
ATOM 1175 O O . ASN A 1 159 ? 3.459 -3.388 11.808 1.00 93.81 159 ASN A O 1
ATOM 1179 N N . GLY A 1 160 ? 5.621 -3.980 11.749 1.00 94.50 160 GLY A N 1
ATOM 1180 C CA . GLY A 1 160 ? 6.005 -3.164 10.601 1.00 94.50 160 GLY A CA 1
ATOM 1181 C C . GLY A 1 160 ? 6.411 -4.035 9.417 1.00 94.50 160 GLY A C 1
ATOM 1182 O O . GLY A 1 160 ? 7.273 -4.905 9.546 1.00 94.50 160 GLY A O 1
ATOM 1183 N N . VAL A 1 161 ? 5.826 -3.798 8.248 1.00 93.69 161 VAL A N 1
ATOM 1184 C CA . VAL A 1 161 ? 6.220 -4.441 6.992 1.00 93.69 161 VAL A CA 1
ATOM 1185 C C . VAL A 1 161 ? 6.570 -3.377 5.961 1.00 93.69 161 VAL A C 1
ATOM 1187 O O . VAL A 1 161 ? 5.770 -2.502 5.644 1.00 93.69 161 VAL A O 1
ATOM 1190 N N . TRP A 1 162 ? 7.765 -3.496 5.391 1.00 95.25 162 TRP A N 1
ATOM 1191 C CA . TRP A 1 162 ? 8.236 -2.675 4.285 1.00 95.25 162 TRP A CA 1
ATOM 1192 C C . TRP A 1 162 ? 8.512 -3.544 3.061 1.00 95.25 162 TRP A C 1
ATOM 1194 O O . TRP A 1 162 ? 9.385 -4.412 3.095 1.00 95.25 162 TRP A O 1
ATOM 1204 N N . VAL A 1 163 ? 7.831 -3.278 1.951 1.00 93.69 163 VAL A N 1
ATOM 1205 C CA . VAL A 1 163 ? 8.069 -3.942 0.664 1.00 93.69 163 VAL A CA 1
ATOM 1206 C C . VAL A 1 163 ? 8.515 -2.907 -0.364 1.00 93.69 163 VAL A C 1
ATOM 1208 O O . VAL A 1 163 ? 7.823 -1.926 -0.616 1.00 93.69 163 VAL A O 1
ATOM 1211 N N . SER A 1 164 ? 9.672 -3.125 -0.982 1.00 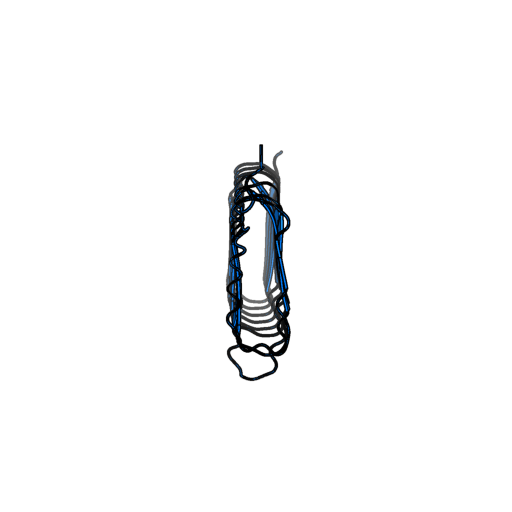94.56 164 SER A N 1
ATOM 1212 C CA . SER A 1 164 ? 10.190 -2.307 -2.078 1.00 94.56 164 SER A CA 1
ATOM 1213 C C . SER A 1 164 ? 10.588 -3.202 -3.245 1.00 94.56 164 SER A C 1
ATOM 1215 O O . SER A 1 164 ? 11.480 -4.039 -3.120 1.00 94.56 164 SER A O 1
ATOM 1217 N N . GLN A 1 165 ? 9.911 -3.032 -4.377 1.00 91.38 165 GLN A N 1
ATOM 1218 C CA . GLN A 1 165 ? 10.175 -3.763 -5.614 1.00 91.38 165 GLN A CA 1
ATOM 1219 C C . GLN A 1 165 ? 10.522 -2.758 -6.709 1.00 91.38 165 GLN A C 1
ATOM 1221 O O . GLN A 1 165 ? 9.673 -1.964 -7.108 1.00 91.38 165 GLN A O 1
ATOM 1226 N N . LEU A 1 166 ? 11.771 -2.776 -7.162 1.00 92.62 166 LEU A N 1
ATOM 1227 C CA . LEU A 1 166 ? 12.298 -1.946 -8.235 1.00 92.62 166 LEU A CA 1
ATOM 1228 C C . LEU A 1 166 ? 12.778 -2.844 -9.377 1.00 92.62 166 LEU A C 1
ATOM 1230 O O . LEU A 1 166 ? 13.720 -3.613 -9.202 1.00 92.62 166 LEU A O 1
ATOM 1234 N N . GLY A 1 167 ? 12.158 -2.698 -10.544 1.00 91.69 167 GLY A N 1
ATOM 1235 C CA . GLY A 1 167 ? 12.371 -3.545 -11.719 1.00 91.69 167 GLY A CA 1
ATOM 1236 C C . GLY A 1 167 ? 11.103 -4.313 -12.068 1.00 91.69 167 GLY A C 1
ATOM 1237 O O . GLY A 1 167 ? 10.035 -3.986 -11.549 1.00 91.69 167 GLY A O 1
ATOM 1238 N N . ASP A 1 168 ? 11.212 -5.309 -12.941 1.00 92.06 168 ASP A N 1
ATOM 1239 C CA . ASP A 1 168 ? 10.034 -5.956 -13.525 1.00 92.06 168 ASP A CA 1
ATOM 1240 C C . ASP A 1 168 ? 9.813 -7.380 -12.991 1.00 92.06 168 ASP A C 1
ATOM 1242 O O . ASP A 1 168 ? 10.761 -8.123 -12.737 1.00 92.06 168 ASP A O 1
ATOM 1246 N N . ASN A 1 169 ? 8.558 -7.826 -12.914 1.00 92.19 169 ASN A N 1
ATOM 1247 C CA . ASN A 1 169 ? 8.172 -9.202 -12.565 1.00 92.19 169 ASN A CA 1
ATOM 1248 C C . ASN A 1 169 ? 8.636 -9.677 -11.172 1.00 92.19 169 ASN A C 1
ATOM 1250 O O . ASN A 1 169 ? 8.842 -10.875 -10.957 1.00 92.19 169 ASN A O 1
ATOM 1254 N N . ASN A 1 170 ? 8.833 -8.769 -10.217 1.00 91.69 170 ASN A N 1
ATOM 1255 C CA . ASN A 1 170 ? 9.208 -9.143 -8.858 1.00 91.69 170 ASN A CA 1
ATOM 1256 C C . ASN A 1 170 ? 7.994 -9.613 -8.056 1.00 91.69 170 ASN A C 1
ATOM 1258 O O . ASN A 1 170 ? 6.907 -9.052 -8.148 1.00 91.69 170 ASN A O 1
ATOM 1262 N N . ILE A 1 171 ? 8.186 -10.617 -7.210 1.00 92.44 171 ILE A N 1
ATOM 1263 C CA . ILE A 1 171 ? 7.162 -11.180 -6.334 1.00 92.44 171 ILE A CA 1
ATOM 1264 C C . ILE A 1 171 ? 7.667 -11.123 -4.893 1.00 92.44 171 ILE A C 1
ATOM 1266 O O . ILE A 1 171 ? 8.702 -11.706 -4.567 1.00 92.44 171 ILE A O 1
ATOM 1270 N N . ALA A 1 172 ? 6.914 -10.457 -4.024 1.00 91.00 172 ALA A N 1
ATOM 1271 C CA . ALA A 1 172 ? 7.141 -10.399 -2.590 1.00 91.00 172 ALA A CA 1
ATOM 1272 C C . ALA A 1 172 ? 5.943 -11.025 -1.873 1.00 91.00 172 ALA A C 1
ATOM 1274 O O . ALA A 1 172 ? 4.805 -10.609 -2.076 1.00 91.00 172 ALA A O 1
ATOM 1275 N N . LEU A 1 173 ? 6.204 -12.032 -1.045 1.00 92.81 173 LEU A N 1
ATOM 1276 C CA . LEU A 1 173 ? 5.204 -12.696 -0.215 1.00 92.81 173 LEU A CA 1
ATOM 1277 C C . LEU A 1 173 ? 5.629 -12.538 1.243 1.00 92.81 173 LEU A C 1
ATOM 1279 O O . LEU A 1 173 ? 6.661 -13.077 1.647 1.00 92.81 173 LEU A O 1
ATOM 1283 N N . VAL A 1 174 ? 4.868 -11.774 2.019 1.00 92.69 174 VAL A N 1
ATOM 1284 C CA . VAL A 1 174 ? 5.156 -11.484 3.424 1.00 92.69 174 VAL A CA 1
ATOM 1285 C C . VAL A 1 174 ? 4.010 -11.993 4.288 1.00 92.69 174 VAL A C 1
ATOM 1287 O O . VAL A 1 174 ? 2.860 -11.655 4.043 1.00 92.69 174 VAL A O 1
ATOM 1290 N N . ASP A 1 175 ? 4.325 -12.795 5.299 1.00 93.44 175 ASP A N 1
ATOM 1291 C CA . ASP A 1 175 ? 3.361 -13.306 6.271 1.00 93.44 175 ASP A CA 1
ATOM 1292 C C . ASP A 1 175 ? 3.938 -13.165 7.685 1.00 93.44 175 ASP A C 1
ATOM 1294 O O . ASP A 1 175 ? 4.972 -13.753 8.015 1.00 93.44 175 ASP A O 1
ATOM 1298 N N . VAL A 1 176 ? 3.301 -12.342 8.514 1.00 91.38 176 VAL A N 1
ATOM 1299 C CA . VAL A 1 176 ? 3.761 -12.009 9.865 1.00 91.38 176 VAL A CA 1
ATOM 1300 C C . VAL A 1 176 ? 2.725 -12.448 10.884 1.00 91.38 176 VAL A C 1
ATOM 1302 O O . VAL A 1 176 ? 1.602 -11.955 10.881 1.00 91.38 176 VAL A O 1
ATOM 1305 N N . HIS A 1 177 ? 3.134 -13.321 11.803 1.00 93.12 177 HIS A N 1
ATOM 1306 C CA . HIS A 1 177 ? 2.339 -13.755 12.951 1.00 93.12 177 HIS A CA 1
ATOM 1307 C C . HIS A 1 177 ? 3.040 -13.390 14.257 1.00 93.12 177 HIS A C 1
ATOM 1309 O O . HIS A 1 177 ? 4.190 -13.777 14.483 1.00 93.12 177 HIS A O 1
ATOM 1315 N N . GLY A 1 178 ? 2.312 -12.715 15.145 1.00 92.31 178 GLY A N 1
ATOM 1316 C CA . GLY A 1 178 ? 2.782 -12.275 16.459 1.00 92.31 178 GLY A CA 1
ATOM 1317 C C . GLY A 1 178 ? 2.938 -10.760 16.545 1.00 92.31 178 GLY A C 1
ATOM 1318 O O . GLY A 1 178 ? 2.403 -10.035 15.716 1.00 92.31 178 GLY A O 1
ATOM 1319 N N . ASN A 1 179 ? 3.624 -10.273 17.578 1.00 92.19 179 ASN A N 1
ATOM 1320 C CA . ASN A 1 179 ? 3.677 -8.846 17.903 1.00 92.19 179 ASN A CA 1
ATOM 1321 C C . ASN A 1 179 ? 5.089 -8.262 17.791 1.00 92.19 179 ASN A C 1
ATOM 1323 O O . ASN A 1 179 ? 6.072 -8.950 18.081 1.00 92.19 179 ASN A O 1
ATOM 1327 N N . ASN A 1 180 ? 5.189 -6.960 17.518 1.00 93.38 180 ASN A N 1
ATOM 1328 C CA . ASN A 1 180 ? 6.460 -6.226 17.471 1.00 93.38 180 ASN A CA 1
ATOM 1329 C C . ASN A 1 180 ? 7.460 -6.790 16.447 1.00 93.38 180 ASN A C 1
ATOM 1331 O O . ASN A 1 180 ? 8.661 -6.844 16.724 1.00 93.38 180 ASN A O 1
ATOM 1335 N N . ASN A 1 181 ? 7.001 -7.281 15.297 1.00 91.38 181 ASN A N 1
ATOM 1336 C CA . ASN A 1 181 ? 7.903 -7.780 14.262 1.00 91.38 181 ASN A CA 1
ATOM 1337 C C . ASN A 1 181 ? 8.150 -6.728 13.184 1.00 91.38 181 ASN A C 1
ATOM 1339 O O . ASN A 1 181 ? 7.242 -5.993 12.820 1.00 91.38 181 ASN A O 1
ATOM 1343 N N . ASN A 1 182 ? 9.363 -6.690 12.640 1.00 91.75 182 ASN A N 1
ATOM 1344 C CA . ASN A 1 182 ? 9.707 -5.838 11.508 1.00 91.75 182 ASN A CA 1
ATOM 1345 C C . ASN A 1 182 ? 10.196 -6.698 10.337 1.00 91.75 182 ASN A C 1
ATOM 1347 O O . ASN A 1 182 ? 11.197 -7.408 10.462 1.00 91.75 182 ASN A O 1
ATOM 1351 N N . VAL A 1 183 ? 9.499 -6.656 9.203 1.00 91.50 183 VAL A N 1
ATOM 1352 C CA . VAL A 1 183 ? 9.907 -7.336 7.968 1.00 91.50 183 VAL A CA 1
ATOM 1353 C C . VAL A 1 183 ? 10.210 -6.310 6.896 1.00 91.50 183 VAL A C 1
ATOM 1355 O O . VAL A 1 183 ? 9.371 -5.481 6.566 1.00 91.50 183 VAL A O 1
ATOM 1358 N N . SER A 1 184 ? 11.378 -6.422 6.276 1.00 92.62 184 SER A N 1
ATOM 1359 C CA . SER A 1 184 ? 11.715 -5.668 5.075 1.00 92.62 184 SER A CA 1
ATOM 1360 C C . SER A 1 184 ? 12.019 -6.611 3.915 1.00 92.62 184 SER A C 1
ATOM 1362 O O . SER A 1 184 ? 12.849 -7.510 4.042 1.00 92.62 184 SER A O 1
ATOM 1364 N N . VAL A 1 185 ? 11.369 -6.397 2.774 1.00 91.81 185 VAL A N 1
ATOM 1365 C CA . VAL A 1 185 ? 11.675 -7.053 1.500 1.00 91.81 185 VAL A CA 1
ATOM 1366 C C . VAL A 1 185 ? 12.088 -5.980 0.499 1.00 91.81 185 VAL A C 1
ATOM 1368 O O . VAL A 1 185 ? 11.316 -5.070 0.211 1.00 91.81 185 VAL A O 1
ATOM 1371 N N . SER A 1 186 ? 13.305 -6.084 -0.028 1.00 93.38 186 SER A N 1
ATOM 1372 C CA . SER A 1 186 ? 13.865 -5.186 -1.036 1.00 93.38 186 SER A CA 1
ATOM 1373 C C . SER A 1 186 ? 14.352 -5.992 -2.238 1.00 93.38 186 SER A C 1
ATOM 1375 O O . SER A 1 186 ? 15.247 -6.831 -2.122 1.00 93.38 186 SER A O 1
ATOM 1377 N N . GLN A 1 187 ? 13.741 -5.766 -3.395 1.00 88.69 187 GLN A N 1
ATOM 1378 C CA . GLN A 1 187 ? 14.045 -6.449 -4.649 1.00 88.69 187 GLN A CA 1
ATOM 1379 C C . GLN A 1 187 ? 14.415 -5.396 -5.689 1.00 88.69 187 GLN A C 1
ATOM 1381 O O . GLN A 1 187 ? 13.556 -4.640 -6.124 1.00 88.69 187 GLN A O 1
ATOM 1386 N N . ASN A 1 188 ? 15.691 -5.324 -6.058 1.00 92.12 188 ASN A N 1
ATOM 1387 C CA . ASN A 1 188 ? 16.218 -4.390 -7.050 1.00 92.12 188 ASN A CA 1
ATOM 1388 C C . ASN A 1 188 ? 16.794 -5.157 -8.243 1.00 92.12 188 ASN A C 1
ATOM 1390 O O . ASN A 1 188 ? 17.958 -5.573 -8.244 1.00 92.12 188 ASN A O 1
ATOM 1394 N N . GLY A 1 189 ? 15.952 -5.390 -9.238 1.00 88.44 189 GLY A N 1
ATOM 1395 C CA . GLY A 1 189 ? 16.219 -6.218 -10.404 1.00 88.44 189 GLY A CA 1
ATOM 1396 C C . GLY A 1 189 ? 14.927 -6.823 -10.933 1.00 88.44 189 GLY A C 1
ATOM 1397 O O . GLY A 1 189 ? 13.844 -6.375 -10.576 1.00 88.44 189 GLY A O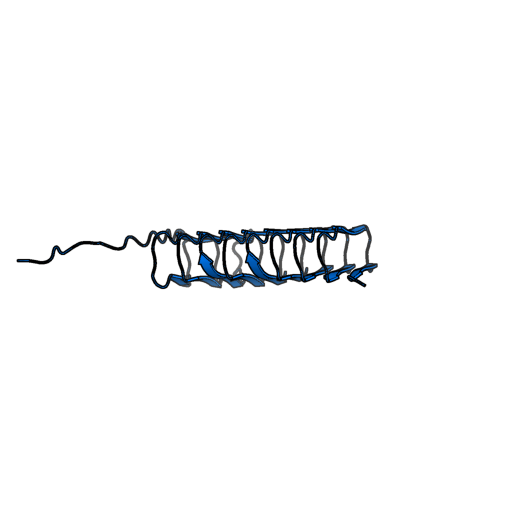 1
ATOM 1398 N N . ASP A 1 190 ? 15.053 -7.841 -11.778 1.00 89.50 190 ASP A N 1
ATOM 1399 C CA . ASP A 1 190 ? 13.911 -8.419 -12.481 1.00 89.50 190 ASP A CA 1
ATOM 1400 C C . ASP A 1 190 ? 13.695 -9.874 -12.057 1.00 89.50 190 ASP A C 1
ATOM 1402 O O . ASP A 1 190 ? 14.661 -10.603 -11.807 1.00 89.50 190 ASP A O 1
ATOM 1406 N N . ALA A 1 191 ? 12.435 -10.308 -12.054 1.00 90.25 191 ALA A N 1
ATOM 1407 C CA . ALA A 1 191 ? 12.019 -11.688 -11.807 1.00 90.25 191 ALA A CA 1
ATOM 1408 C C . ALA A 1 191 ? 12.475 -12.263 -10.453 1.00 90.25 191 ALA A C 1
ATOM 1410 O O . ALA A 1 191 ? 12.721 -13.470 -10.329 1.00 90.25 191 ALA A O 1
ATOM 1411 N N . PHE A 1 192 ? 12.598 -11.425 -9.421 1.00 89.00 192 PHE A N 1
ATOM 1412 C CA . PHE A 1 192 ? 12.902 -11.910 -8.082 1.00 89.00 192 PHE A CA 1
ATOM 1413 C C . PHE A 1 192 ? 11.675 -12.463 -7.371 1.00 89.00 192 PHE A C 1
ATOM 1415 O O . PHE A 1 192 ? 10.565 -11.970 -7.522 1.00 89.00 192 PHE A O 1
ATOM 1422 N N . VAL A 1 193 ? 11.896 -13.471 -6.529 1.00 86.12 193 VAL A N 1
ATOM 1423 C CA . VAL A 1 193 ? 10.883 -13.982 -5.604 1.00 86.12 193 VAL A CA 1
ATOM 1424 C C . VAL A 1 193 ? 11.451 -13.917 -4.192 1.00 86.12 193 VAL A C 1
ATOM 1426 O O . VAL A 1 193 ? 12.497 -14.508 -3.909 1.00 86.12 193 VAL A O 1
ATOM 1429 N N . GLY A 1 194 ? 10.776 -13.173 -3.323 1.00 82.12 194 GLY A N 1
ATOM 1430 C CA . GLY A 1 194 ? 11.164 -12.908 -1.946 1.00 82.12 194 GLY A CA 1
ATOM 1431 C C . GLY A 1 194 ? 10.068 -13.381 -1.004 1.00 82.12 194 GLY A C 1
ATOM 1432 O O . GLY A 1 194 ? 8.893 -13.091 -1.221 1.00 82.12 194 GLY A O 1
ATOM 1433 N N . PHE A 1 195 ? 10.459 -14.111 0.039 1.00 84.25 195 PHE A N 1
ATOM 1434 C CA . PHE A 1 195 ? 9.553 -14.608 1.071 1.00 84.25 195 PHE A CA 1
ATOM 1435 C C . PHE A 1 195 ? 9.978 -14.047 2.425 1.00 84.25 195 PHE A C 1
ATOM 1437 O O . PHE A 1 195 ? 11.107 -14.285 2.852 1.00 84.25 195 PHE A O 1
ATOM 1444 N N . GLY A 1 196 ? 9.082 -13.332 3.099 1.00 80.94 196 GLY A N 1
ATOM 1445 C CA . GLY A 1 196 ? 9.268 -12.857 4.464 1.00 80.94 196 GLY A CA 1
ATOM 1446 C C . GLY A 1 196 ? 8.255 -13.510 5.395 1.00 80.94 196 GLY A C 1
ATOM 1447 O O . GLY A 1 196 ? 7.152 -13.001 5.518 1.00 80.94 196 GLY A O 1
ATOM 1448 N N . ILE A 1 197 ? 8.598 -14.634 6.028 1.00 84.12 197 ILE A N 1
ATOM 1449 C CA . ILE A 1 197 ? 7.687 -15.327 6.954 1.00 84.12 197 ILE A CA 1
ATOM 1450 C C . ILE A 1 197 ? 8.227 -15.204 8.376 1.00 84.12 197 ILE A C 1
ATOM 1452 O O . ILE A 1 197 ? 9.292 -15.742 8.681 1.00 84.12 197 ILE A O 1
ATOM 1456 N N . ILE A 1 198 ? 7.484 -14.535 9.256 1.00 83.62 198 ILE A N 1
ATOM 1457 C CA . ILE A 1 198 ? 7.779 -14.475 10.690 1.00 83.62 198 ILE A CA 1
ATOM 1458 C C . ILE A 1 198 ? 6.642 -15.130 11.469 1.00 83.62 198 ILE A C 1
ATOM 1460 O O . ILE A 1 198 ? 5.474 -14.821 11.270 1.00 83.62 198 ILE A O 1
ATOM 1464 N N . SER A 1 199 ? 7.009 -15.989 12.419 1.00 84.62 199 SER A N 1
ATOM 1465 C CA . SER A 1 199 ? 6.119 -16.458 13.479 1.00 84.62 199 SER A CA 1
ATOM 1466 C C . SER A 1 199 ? 6.831 -16.287 14.817 1.00 84.62 199 SER A C 1
ATOM 1468 O O . SER A 1 199 ? 7.737 -17.056 15.143 1.00 84.62 199 SER A O 1
ATOM 1470 N N . GLY A 1 200 ? 6.444 -15.277 15.590 1.00 82.69 200 GLY A N 1
ATOM 1471 C CA . GLY A 1 200 ? 7.083 -14.939 16.859 1.00 82.69 200 GLY A CA 1
ATOM 1472 C C . GLY A 1 200 ? 6.847 -13.489 17.259 1.00 82.69 200 GLY A C 1
ATOM 1473 O O . GLY A 1 200 ? 6.104 -12.770 16.606 1.00 82.69 200 GLY A O 1
ATOM 1474 N N . ASN A 1 201 ? 7.486 -13.057 18.345 1.00 87.00 201 ASN A N 1
ATOM 1475 C CA . ASN A 1 201 ? 7.428 -11.666 18.788 1.00 87.00 201 ASN A CA 1
ATOM 1476 C C . ASN A 1 201 ? 8.821 -11.039 18.742 1.00 87.00 201 ASN A C 1
ATOM 1478 O O . ASN A 1 201 ? 9.806 -11.739 18.987 1.00 87.00 201 ASN A O 1
ATOM 1482 N N . ASN A 1 202 ? 8.899 -9.723 18.543 1.00 89.62 202 ASN A N 1
ATOM 1483 C CA . ASN A 1 202 ? 10.154 -8.959 18.580 1.00 89.62 202 ASN A CA 1
ATOM 1484 C C . ASN A 1 202 ? 11.201 -9.453 17.564 1.00 89.62 202 ASN A C 1
ATOM 1486 O O . ASN A 1 202 ? 12.397 -9.496 17.863 1.00 89.62 202 ASN A O 1
ATOM 1490 N N . THR A 1 203 ? 10.755 -9.884 16.384 1.00 87.31 203 THR A N 1
ATOM 1491 C CA . THR A 1 203 ? 11.635 -10.436 15.349 1.00 87.31 203 THR A CA 1
ATOM 1492 C C . THR A 1 203 ? 11.854 -9.426 14.232 1.00 87.31 203 THR A C 1
ATOM 1494 O O . THR A 1 203 ? 10.911 -8.799 13.764 1.00 87.31 203 THR A O 1
ATOM 1497 N N . ASN A 1 204 ? 13.097 -9.311 13.761 1.00 87.38 204 ASN A N 1
ATOM 1498 C CA . ASN A 1 204 ? 13.435 -8.536 12.572 1.00 87.38 204 ASN A CA 1
ATOM 1499 C C . ASN A 1 204 ? 13.845 -9.488 11.443 1.00 87.38 204 ASN A C 1
ATOM 1501 O O . ASN A 1 204 ? 14.714 -10.339 11.644 1.00 87.38 204 ASN A O 1
ATOM 1505 N N . MET A 1 205 ? 13.263 -9.330 10.258 1.00 88.88 205 MET A N 1
ATOM 1506 C CA . MET A 1 205 ? 13.642 -10.057 9.047 1.00 88.88 205 MET A CA 1
ATOM 1507 C C . MET A 1 205 ? 13.929 -9.071 7.920 1.00 88.88 205 MET A C 1
ATOM 1509 O O . MET A 1 205 ? 13.189 -8.115 7.711 1.00 88.88 205 MET A O 1
ATOM 1513 N N . SER A 1 206 ? 14.996 -9.322 7.166 1.00 89.19 206 SER A N 1
ATOM 1514 C CA . SER A 1 206 ? 15.314 -8.562 5.961 1.00 89.19 206 SER A CA 1
ATOM 1515 C C . SER A 1 206 ? 15.654 -9.517 4.825 1.00 89.19 206 SER A C 1
ATOM 1517 O O . SER A 1 206 ? 16.503 -10.397 4.976 1.00 89.19 206 SER A O 1
ATOM 1519 N N . VAL A 1 207 ? 14.979 -9.339 3.694 1.00 87.88 207 VAL A N 1
ATOM 1520 C CA . VAL A 1 207 ? 15.243 -10.029 2.433 1.00 87.88 207 VAL A CA 1
ATOM 1521 C C . VAL A 1 207 ? 15.679 -8.979 1.426 1.00 87.88 207 VAL A C 1
ATOM 1523 O O . VAL A 1 207 ? 14.894 -8.103 1.079 1.00 87.88 207 VAL A O 1
ATOM 1526 N N . THR A 1 208 ? 16.913 -9.081 0.939 1.00 88.94 208 THR A N 1
ATOM 1527 C CA . THR A 1 208 ? 17.447 -8.164 -0.074 1.00 88.94 208 THR A CA 1
ATOM 1528 C C . THR A 1 208 ? 17.955 -8.957 -1.270 1.00 88.94 208 THR A C 1
ATOM 1530 O O . THR A 1 208 ? 18.827 -9.813 -1.124 1.00 88.94 208 THR A O 1
ATOM 1533 N N . GLN A 1 209 ? 17.426 -8.663 -2.454 1.00 85.75 209 GLN A N 1
ATOM 1534 C CA . GLN A 1 209 ? 17.834 -9.254 -3.727 1.00 85.75 209 GLN A CA 1
ATOM 1535 C C . GLN A 1 209 ? 18.229 -8.122 -4.675 1.00 85.75 209 GLN A C 1
ATOM 1537 O O . GLN A 1 209 ? 17.418 -7.249 -4.961 1.00 85.75 209 GLN A O 1
ATOM 1542 N N . ASN A 1 210 ? 19.478 -8.124 -5.142 1.00 86.25 210 ASN A N 1
ATOM 1543 C CA . ASN A 1 210 ? 20.008 -7.114 -6.056 1.00 86.25 210 ASN A CA 1
ATOM 1544 C C . ASN A 1 210 ? 20.548 -7.793 -7.316 1.00 86.25 210 ASN A C 1
ATOM 1546 O O . ASN A 1 210 ? 21.220 -8.824 -7.224 1.00 86.25 210 ASN A O 1
ATOM 1550 N N . LYS A 1 211 ? 20.300 -7.197 -8.481 1.00 78.75 211 LYS A N 1
ATOM 1551 C CA . LYS A 1 211 ? 20.995 -7.544 -9.725 1.00 78.75 211 LYS A CA 1
ATOM 1552 C C . LYS A 1 211 ? 22.473 -7.141 -9.597 1.00 78.75 211 LYS A C 1
ATOM 1554 O O . LYS A 1 211 ? 22.762 -6.041 -9.126 1.00 78.75 211 LYS A O 1
ATOM 1559 N N . LEU A 1 212 ? 23.383 -8.054 -9.951 1.00 58.56 212 LEU A N 1
ATOM 1560 C CA . LEU A 1 212 ? 24.836 -7.815 -9.981 1.00 58.56 212 LEU A CA 1
ATOM 1561 C C . LEU A 1 212 ? 25.243 -6.940 -11.171 1.00 58.56 212 LEU A C 1
ATOM 1563 O O . LEU A 1 212 ? 24.620 -7.096 -12.247 1.00 58.56 212 LEU A O 1
#

Radius of gyration: 18.58 Å; Cα contacts (8 Å, |Δi|>4): 679; chains: 1; bounding box: 53×40×58 Å

Sequence (212 aa):
MMKNPLTQSRLTAILAGVCLLVPFVYADSDFGNLASIEQVGNNYQATIRQSGDSNTAHIRQITASAELGNGTAGIKQTGNQHTAAINDFGNSNEITVHQSQSDDNALVNLEGNNNQVDVNQNGIGQNLIANLNGNNNELLATQQGNDNRADVGMNGNDNGVWVSQLGDNNIALVDVHGNNNNVSVSQNGDAFVGFGIISGNNTNMSVTQNKL

Secondary structure (DSSP, 8-state):
-PPPP--------EEE---SS--EEEEES-TT-EEEEEEESSSEEEEEEEESSS-EEEEEEE-SSSS---EEEEEEEEEES-EEEEEE-SSSEEEEEEEEEE--EEEEEEESSS-EEEEEEEEES-EEEEEEESSS-EEEEEEEEES-EEEEEEESSS-EEEEEEESSS-EEEEEEESSS-EEEEEEESSS-EEEEEEESSS-EEEEEEE--

Nearest PDB structures (foldseek):
  4g3q-assembly1_A  TM=2.120E-01  e=5.531E+00  Mycobacterium tuberculosis
  3pet-assembly1_A  TM=1.657E-01  e=3.485E+00  Bacteroides fragilis NCTC 9343